Protein AF-V6Z2Y2-F1 (afdb_monomer_lite)

Organism: NCBI:txid1154860

Structure (mmCIF, N/CA/C/O backbone):
data_AF-V6Z2Y2-F1
#
_entry.id   AF-V6Z2Y2-F1
#
loop_
_atom_site.group_PDB
_atom_site.id
_atom_site.type_symbol
_atom_site.label_atom_id
_atom_site.label_alt_id
_atom_site.label_comp_id
_atom_site.label_asym_id
_atom_site.label_entity_id
_atom_site.label_seq_id
_atom_site.pdbx_PDB_ins_code
_atom_site.Cartn_x
_atom_site.Cartn_y
_atom_site.Cartn_z
_atom_site.occupancy
_atom_site.B_iso_or_equiv
_atom_site.auth_seq_id
_atom_site.auth_comp_id
_atom_site.auth_asym_id
_atom_site.auth_atom_id
_atom_site.pdbx_PDB_model_num
ATOM 1 N N . MET A 1 1 ? -16.208 20.419 5.640 1.00 75.31 1 MET A N 1
ATOM 2 C CA . MET A 1 1 ? -14.974 19.963 6.328 1.00 75.31 1 MET A CA 1
ATOM 3 C C . MET A 1 1 ? -14.437 18.636 5.776 1.00 75.31 1 MET A C 1
ATOM 5 O O . MET A 1 1 ? -13.285 18.611 5.368 1.00 75.31 1 MET A O 1
ATOM 9 N N . ALA A 1 2 ? -15.249 17.578 5.641 1.00 77.75 2 ALA A N 1
ATOM 10 C CA . ALA A 1 2 ? -14.838 16.313 5.001 1.00 77.75 2 ALA A CA 1
ATOM 11 C C . ALA A 1 2 ? -14.234 16.467 3.583 1.00 77.75 2 ALA A C 1
ATOM 13 O O . ALA A 1 2 ? -13.219 15.846 3.265 1.00 77.75 2 ALA A O 1
ATOM 14 N N . THR A 1 3 ? -14.819 17.331 2.745 1.00 77.94 3 THR A N 1
ATOM 15 C CA . THR A 1 3 ? -14.320 17.633 1.390 1.00 77.94 3 THR A CA 1
ATOM 16 C C . THR A 1 3 ? -12.929 18.267 1.412 1.00 77.94 3 THR A C 1
ATOM 18 O O . THR A 1 3 ? -12.068 17.870 0.638 1.00 77.94 3 THR A O 1
ATOM 21 N N . ILE A 1 4 ? -12.683 19.190 2.348 1.00 82.31 4 ILE A N 1
ATOM 22 C CA . ILE A 1 4 ? -11.386 19.867 2.513 1.00 82.31 4 ILE A CA 1
ATOM 23 C C . ILE A 1 4 ? -10.316 18.854 2.930 1.00 82.31 4 ILE A C 1
ATOM 25 O O . ILE A 1 4 ? -9.240 18.828 2.347 1.00 82.31 4 ILE A O 1
ATOM 29 N N . ILE A 1 5 ? -10.633 17.963 3.876 1.00 81.94 5 ILE A N 1
ATOM 30 C CA . ILE A 1 5 ? -9.730 16.882 4.304 1.00 81.94 5 ILE A CA 1
ATOM 31 C C . ILE A 1 5 ? -9.421 15.935 3.140 1.00 81.94 5 ILE A C 1
ATOM 33 O O . ILE A 1 5 ? -8.275 15.533 2.963 1.00 81.94 5 ILE A O 1
ATOM 37 N N . SER A 1 6 ? -10.428 15.606 2.328 1.00 80.38 6 SER A N 1
ATOM 38 C CA . SER A 1 6 ? -10.256 14.746 1.151 1.00 80.38 6 SER A CA 1
ATOM 39 C C . SER A 1 6 ? -9.343 15.399 0.107 1.00 80.38 6 SER A C 1
ATOM 41 O O . SER A 1 6 ? -8.447 14.737 -0.411 1.00 80.38 6 SER A O 1
ATOM 43 N N . LEU A 1 7 ? -9.523 16.699 -0.157 1.00 81.06 7 LEU A N 1
ATOM 44 C CA . LEU A 1 7 ? -8.699 17.464 -1.096 1.00 81.06 7 LEU A CA 1
ATOM 45 C C . LEU A 1 7 ? -7.257 17.616 -0.595 1.00 81.06 7 LEU A C 1
ATOM 47 O O . LEU A 1 7 ? -6.322 17.355 -1.346 1.00 81.06 7 LEU A O 1
ATOM 51 N N . LEU A 1 8 ? -7.076 17.967 0.682 1.00 83.94 8 LEU A N 1
ATOM 52 C CA . LEU A 1 8 ? -5.761 18.074 1.318 1.00 83.94 8 LEU A CA 1
ATOM 53 C C . LEU A 1 8 ? -5.021 16.734 1.264 1.00 83.94 8 LEU A C 1
ATOM 55 O O . LEU A 1 8 ? -3.857 16.676 0.880 1.00 83.94 8 LEU A O 1
ATOM 59 N N . PHE A 1 9 ? -5.708 15.645 1.609 1.00 83.69 9 PHE A N 1
ATOM 60 C CA . PHE A 1 9 ? -5.135 14.307 1.566 1.00 83.69 9 PHE A CA 1
ATOM 61 C C . PHE A 1 9 ? -4.752 13.892 0.139 1.00 83.69 9 PHE A C 1
ATOM 63 O O . PHE A 1 9 ? -3.677 13.331 -0.068 1.00 83.69 9 PHE A O 1
ATOM 70 N N . ALA A 1 10 ? -5.604 14.180 -0.848 1.00 80.69 10 ALA A N 1
ATOM 71 C CA . ALA A 1 10 ? -5.299 13.921 -2.251 1.00 80.69 10 ALA A CA 1
ATOM 72 C C . ALA A 1 10 ? -4.076 14.723 -2.723 1.00 80.69 10 ALA A C 1
ATOM 74 O O . ALA A 1 10 ? -3.189 14.148 -3.349 1.00 80.69 10 ALA A O 1
ATOM 75 N N . GLY A 1 11 ? -3.991 16.008 -2.363 1.00 81.69 11 GLY A N 1
ATOM 76 C CA . GLY A 1 11 ? -2.845 16.865 -2.669 1.00 81.69 11 GLY A CA 1
ATOM 77 C C . GLY A 1 11 ? -1.546 16.364 -2.037 1.00 81.69 11 GLY A C 1
ATOM 78 O O . GLY A 1 11 ? -0.544 16.228 -2.731 1.00 81.69 11 GLY A O 1
ATOM 79 N N . LEU A 1 12 ? -1.568 15.997 -0.751 1.00 84.56 12 LEU A N 1
ATOM 80 C CA . LEU A 1 12 ? -0.399 15.438 -0.061 1.00 84.56 12 LEU A CA 1
ATOM 81 C C . LEU A 1 12 ? 0.057 14.113 -0.679 1.00 84.56 12 LEU A C 1
ATOM 83 O O . LEU A 1 12 ? 1.252 13.907 -0.863 1.00 84.56 12 LEU A O 1
ATOM 87 N N . ASN A 1 13 ? -0.874 13.231 -1.050 1.00 81.56 13 ASN A N 1
ATOM 88 C CA . ASN A 1 13 ? -0.530 11.990 -1.745 1.00 81.56 13 ASN A CA 1
ATOM 89 C C . ASN A 1 13 ? 0.026 12.226 -3.150 1.00 81.56 13 ASN A C 1
ATOM 91 O O . ASN A 1 13 ? 0.906 11.479 -3.573 1.00 81.56 13 ASN A O 1
ATOM 95 N N . LEU A 1 14 ? -0.486 13.226 -3.873 1.00 80.81 14 LEU A N 1
ATOM 96 C CA . LEU A 1 14 ? 0.028 13.598 -5.188 1.00 80.81 14 LEU A CA 1
ATOM 97 C C . LEU A 1 14 ? 1.463 14.118 -5.072 1.00 80.81 14 LEU A C 1
ATOM 99 O O . LEU A 1 14 ? 2.333 13.643 -5.792 1.00 80.81 14 LEU A O 1
ATOM 103 N N . ILE A 1 15 ? 1.724 15.022 -4.122 1.00 82.81 15 ILE A N 1
ATOM 104 C CA . ILE A 1 15 ? 3.072 15.530 -3.832 1.00 82.81 15 ILE A CA 1
ATOM 105 C C . ILE A 1 15 ? 4.002 14.378 -3.448 1.00 82.81 15 ILE A C 1
ATOM 107 O O . ILE A 1 15 ? 5.093 14.270 -3.998 1.00 82.81 15 ILE A O 1
ATOM 111 N N . ASN A 1 16 ? 3.554 13.484 -2.563 1.00 81.38 16 ASN A N 1
ATOM 112 C CA . ASN A 1 16 ? 4.315 12.303 -2.163 1.00 81.38 16 ASN A CA 1
ATOM 113 C C . ASN A 1 16 ? 4.663 11.415 -3.371 1.00 81.38 16 ASN A C 1
ATOM 115 O O . ASN A 1 16 ? 5.798 10.979 -3.500 1.00 81.38 16 ASN A O 1
ATOM 119 N N . GLY A 1 17 ? 3.714 11.199 -4.290 1.00 77.44 17 GLY A N 1
ATOM 120 C CA . GLY A 1 17 ? 3.943 10.452 -5.531 1.00 77.44 17 GLY A CA 1
ATOM 121 C C . GLY A 1 17 ? 4.893 11.149 -6.515 1.00 77.44 17 GLY A C 1
ATOM 122 O O . GLY A 1 17 ? 5.693 10.488 -7.167 1.00 77.44 17 GLY A O 1
ATOM 123 N N . ILE A 1 18 ? 4.845 12.479 -6.615 1.00 79.88 18 ILE A N 1
ATOM 124 C CA . ILE A 1 18 ? 5.767 13.249 -7.466 1.00 79.88 18 ILE A CA 1
ATOM 125 C C . ILE A 1 18 ? 7.190 13.189 -6.903 1.00 79.88 18 ILE A C 1
ATOM 127 O O . ILE A 1 18 ? 8.125 12.895 -7.645 1.00 79.88 18 ILE A O 1
ATOM 131 N N . LEU A 1 19 ? 7.351 13.428 -5.597 1.00 79.50 19 LEU A N 1
ATOM 132 C CA . LEU A 1 19 ? 8.643 13.325 -4.910 1.00 79.50 19 LEU A CA 1
ATOM 133 C C . LEU A 1 19 ? 9.241 11.928 -5.064 1.00 79.50 19 LEU A C 1
ATOM 135 O O . LEU A 1 19 ? 10.441 11.792 -5.292 1.00 79.50 19 LEU A O 1
ATOM 139 N N . ALA A 1 20 ? 8.383 10.916 -5.002 1.00 76.31 20 ALA A N 1
ATOM 140 C CA . ALA A 1 20 ? 8.751 9.531 -5.189 1.00 76.31 20 ALA A CA 1
ATOM 141 C C . ALA A 1 20 ? 9.365 9.254 -6.575 1.00 76.31 20 ALA A C 1
ATOM 143 O O . ALA A 1 20 ? 10.494 8.773 -6.712 1.00 76.31 20 ALA A O 1
ATOM 144 N N . ILE A 1 21 ? 8.678 9.700 -7.630 1.00 76.69 21 ILE A N 1
ATOM 145 C CA . ILE A 1 21 ? 9.172 9.605 -9.010 1.00 76.69 21 ILE A CA 1
ATOM 146 C C . ILE A 1 21 ? 10.481 10.387 -9.189 1.00 76.69 21 ILE A C 1
ATOM 148 O O . ILE A 1 21 ? 11.423 9.879 -9.800 1.00 76.69 21 ILE A O 1
ATOM 152 N N . MET A 1 22 ? 10.569 11.605 -8.642 1.00 78.06 22 MET A N 1
ATOM 153 C CA . MET A 1 22 ? 11.790 12.417 -8.702 1.00 78.06 22 MET A CA 1
ATOM 154 C C . MET A 1 22 ? 12.978 11.710 -8.040 1.00 78.06 22 MET A C 1
ATOM 156 O O . MET A 1 22 ? 14.077 11.734 -8.591 1.00 78.06 22 MET A O 1
ATOM 160 N N . LEU A 1 23 ? 12.762 11.037 -6.905 1.00 76.38 23 LEU A N 1
ATOM 161 C CA . LEU A 1 23 ? 13.791 10.269 -6.205 1.00 76.38 23 LEU A CA 1
ATOM 162 C C . LEU A 1 23 ? 14.282 9.076 -7.038 1.00 76.38 23 LEU A C 1
ATOM 164 O O . LEU A 1 23 ? 15.488 8.846 -7.123 1.00 76.38 23 LEU A O 1
ATOM 168 N N . ILE A 1 24 ? 13.371 8.344 -7.688 1.00 73.50 24 ILE A N 1
ATOM 169 C CA . ILE A 1 24 ? 13.725 7.232 -8.586 1.00 73.50 24 ILE A CA 1
ATOM 170 C C . ILE A 1 24 ? 14.594 7.720 -9.752 1.00 73.50 24 ILE A C 1
ATOM 172 O O . ILE A 1 24 ? 15.589 7.068 -10.082 1.00 73.50 24 ILE A O 1
ATOM 176 N N . ILE A 1 25 ? 14.229 8.852 -10.363 1.00 75.12 25 ILE A N 1
ATOM 177 C CA . ILE A 1 25 ? 14.984 9.456 -11.470 1.00 75.12 25 ILE A CA 1
ATOM 178 C C . ILE A 1 25 ? 16.364 9.912 -10.983 1.00 75.12 25 ILE A C 1
ATOM 180 O O . ILE A 1 25 ? 17.372 9.558 -11.590 1.00 75.12 25 ILE A O 1
ATOM 184 N N . ALA A 1 26 ? 16.422 10.641 -9.864 1.00 75.75 26 ALA A N 1
ATOM 185 C CA . ALA A 1 26 ? 17.665 11.166 -9.298 1.00 75.75 26 ALA A CA 1
ATOM 186 C C . ALA A 1 26 ? 18.655 10.063 -8.887 1.00 75.75 26 ALA A C 1
ATOM 188 O O . ALA A 1 26 ? 19.865 10.263 -8.942 1.00 75.75 26 ALA A O 1
ATOM 189 N N . LEU A 1 27 ? 18.152 8.893 -8.487 1.00 77.75 27 LEU A N 1
ATOM 190 C CA . LEU A 1 27 ? 18.963 7.743 -8.081 1.00 77.75 27 LEU A CA 1
ATOM 191 C C . LEU A 1 27 ? 19.145 6.705 -9.199 1.00 77.75 27 LEU A C 1
ATOM 193 O O . LEU A 1 27 ? 19.467 5.546 -8.916 1.00 77.75 27 LEU A O 1
ATOM 197 N N . GLU A 1 28 ? 18.943 7.114 -10.455 1.00 75.69 28 GLU A N 1
ATOM 198 C CA . GLU A 1 28 ? 19.198 6.315 -11.659 1.00 75.69 28 GLU A CA 1
ATOM 199 C C . GLU A 1 28 ? 18.523 4.936 -11.628 1.00 75.69 28 GLU A C 1
ATOM 201 O O . GLU A 1 28 ? 19.090 3.937 -12.071 1.00 75.69 28 GLU A O 1
ATOM 206 N N . THR A 1 29 ? 17.311 4.831 -11.076 1.00 71.19 29 THR A N 1
ATOM 207 C CA . THR A 1 29 ? 16.548 3.567 -11.010 1.00 71.19 29 THR A CA 1
ATOM 208 C C . THR A 1 29 ? 17.254 2.418 -10.262 1.00 71.19 29 THR A C 1
ATOM 210 O O . THR A 1 29 ? 16.956 1.234 -10.464 1.00 71.19 29 THR A O 1
ATOM 213 N N . LYS A 1 30 ? 18.188 2.729 -9.351 1.00 81.44 30 LYS A N 1
ATOM 214 C CA . LYS A 1 30 ? 18.819 1.714 -8.489 1.00 81.44 30 LYS A CA 1
ATOM 215 C C . LYS A 1 30 ? 17.753 0.967 -7.680 1.00 81.44 30 LYS A C 1
ATOM 217 O O . LYS A 1 30 ? 16.801 1.560 -7.185 1.00 81.44 30 LYS A O 1
ATOM 222 N N . PHE A 1 31 ? 17.932 -0.345 -7.500 1.00 79.19 31 PHE A N 1
ATOM 223 C CA . PHE A 1 31 ? 16.945 -1.194 -6.815 1.00 79.19 31 PHE A CA 1
ATOM 224 C C . PHE A 1 31 ? 16.572 -0.654 -5.427 1.00 79.19 31 PHE A C 1
ATOM 226 O O . PHE A 1 31 ? 15.396 -0.507 -5.115 1.00 79.19 31 PHE A O 1
ATOM 233 N N . TRP A 1 32 ? 17.579 -0.296 -4.626 1.00 78.88 32 TRP A N 1
ATOM 234 C CA . TRP A 1 32 ? 17.381 0.253 -3.285 1.00 78.88 32 TRP A CA 1
ATOM 235 C C . TRP A 1 32 ? 16.651 1.596 -3.287 1.00 78.88 32 TRP A C 1
ATOM 237 O O . TRP A 1 32 ? 15.904 1.863 -2.354 1.00 78.88 32 TRP A O 1
ATOM 247 N N . ALA A 1 33 ? 16.823 2.409 -4.333 1.00 81.00 33 ALA A N 1
ATOM 248 C CA . ALA A 1 33 ? 16.103 3.667 -4.489 1.00 81.00 33 ALA A CA 1
ATOM 249 C C . ALA A 1 33 ? 14.614 3.419 -4.730 1.00 81.00 33 ALA A C 1
ATOM 251 O O . ALA A 1 33 ? 13.781 3.986 -4.035 1.00 81.00 33 ALA A O 1
ATOM 252 N N . ILE A 1 34 ? 14.290 2.502 -5.645 1.00 80.12 34 ILE A N 1
ATOM 253 C CA . ILE A 1 34 ? 12.910 2.087 -5.924 1.00 80.12 34 ILE A CA 1
ATOM 254 C C . ILE A 1 34 ? 12.275 1.451 -4.673 1.00 80.12 34 ILE A C 1
ATOM 256 O O . ILE A 1 34 ? 11.115 1.707 -4.361 1.00 80.12 34 ILE A O 1
ATOM 260 N N . ALA A 1 35 ? 13.032 0.645 -3.923 1.00 84.06 35 ALA A N 1
ATOM 261 C CA . ALA A 1 35 ? 12.570 0.050 -2.670 1.00 84.06 35 ALA A CA 1
ATOM 262 C C . ALA A 1 35 ? 12.270 1.093 -1.594 1.00 84.06 35 ALA A C 1
ATOM 264 O O . ALA A 1 35 ? 11.178 1.080 -1.024 1.00 84.06 35 ALA A O 1
ATOM 265 N N . LEU A 1 36 ? 13.209 2.008 -1.343 1.00 83.50 36 LEU A N 1
ATOM 266 C CA . LEU A 1 36 ? 12.997 3.126 -0.427 1.00 83.50 36 LEU A CA 1
ATOM 267 C C . LEU A 1 36 ? 11.773 3.934 -0.827 1.00 83.50 36 LEU A C 1
ATOM 269 O O . LEU A 1 36 ? 10.982 4.292 0.037 1.00 83.50 36 LEU A O 1
ATOM 273 N N . ASP A 1 37 ? 11.601 4.160 -2.122 1.00 81.31 37 ASP A N 1
ATOM 274 C CA . ASP A 1 37 ? 10.523 4.969 -2.645 1.00 81.31 37 ASP A CA 1
ATOM 275 C C . ASP A 1 37 ? 9.132 4.382 -2.359 1.00 81.31 37 ASP A C 1
ATOM 277 O O . ASP A 1 37 ? 8.319 4.982 -1.649 1.00 81.31 37 ASP A O 1
ATOM 281 N N . PHE A 1 38 ? 8.882 3.144 -2.800 1.00 81.31 38 PHE A N 1
ATOM 282 C CA . PHE A 1 38 ? 7.614 2.463 -2.521 1.00 81.31 38 PHE A CA 1
ATOM 283 C C . PHE A 1 38 ? 7.366 2.285 -1.017 1.00 81.31 38 PHE A C 1
ATOM 285 O O . PHE A 1 38 ? 6.224 2.400 -0.555 1.00 81.31 38 PHE A O 1
ATOM 292 N N . GLY A 1 39 ? 8.424 2.034 -0.238 1.00 85.25 39 GLY A N 1
ATOM 293 C CA . GLY A 1 39 ? 8.349 1.932 1.217 1.00 85.25 39 GLY A CA 1
ATOM 294 C C . GLY A 1 39 ? 7.948 3.247 1.885 1.00 85.25 39 GLY A C 1
ATOM 295 O O . GLY A 1 39 ? 7.002 3.274 2.678 1.00 85.25 39 GLY A O 1
ATOM 296 N N . LEU A 1 40 ? 8.628 4.346 1.550 1.00 83.88 40 LEU A N 1
ATOM 297 C CA . LEU A 1 40 ? 8.350 5.684 2.076 1.00 83.88 40 LEU A CA 1
ATOM 298 C C . LEU A 1 40 ? 6.957 6.153 1.671 1.00 83.88 40 LEU A C 1
ATOM 300 O O . LEU A 1 40 ? 6.200 6.607 2.533 1.00 83.88 40 LEU A O 1
ATOM 304 N N . TYR A 1 41 ? 6.580 5.964 0.404 1.00 84.44 41 TYR A N 1
ATOM 305 C CA . TYR A 1 41 ? 5.239 6.274 -0.075 1.00 84.44 41 TYR A CA 1
ATOM 306 C C . TYR A 1 41 ? 4.171 5.585 0.786 1.00 84.44 41 TYR A C 1
ATOM 308 O O . TYR A 1 41 ? 3.241 6.236 1.276 1.00 84.44 41 TYR A O 1
ATOM 316 N N . PHE A 1 42 ? 4.333 4.280 1.032 1.00 84.19 42 PHE A N 1
ATOM 317 C CA . PHE A 1 42 ? 3.401 3.490 1.834 1.00 84.19 42 PHE A CA 1
ATOM 318 C C . PHE A 1 42 ? 3.348 3.954 3.300 1.00 84.19 42 PHE A C 1
ATOM 320 O O . PHE A 1 42 ? 2.257 4.118 3.856 1.00 84.19 42 PHE A O 1
ATOM 327 N N . ILE A 1 43 ? 4.503 4.221 3.921 1.00 87.50 43 ILE A N 1
ATOM 328 C CA . ILE A 1 43 ? 4.600 4.698 5.311 1.00 87.50 43 ILE A CA 1
ATOM 329 C C . ILE A 1 43 ? 3.940 6.069 5.476 1.00 87.50 43 ILE A C 1
ATOM 331 O O . ILE A 1 43 ? 3.155 6.262 6.411 1.00 87.50 43 ILE A O 1
ATOM 335 N N . ILE A 1 44 ? 4.232 7.018 4.584 1.00 85.81 44 ILE A N 1
ATOM 336 C CA . ILE A 1 44 ? 3.670 8.373 4.628 1.00 85.81 44 ILE A CA 1
ATOM 337 C C . ILE A 1 44 ? 2.153 8.302 4.465 1.00 85.81 44 ILE A C 1
ATOM 339 O O . ILE A 1 44 ? 1.420 8.861 5.283 1.00 85.81 44 ILE A O 1
ATOM 343 N N . ARG A 1 45 ? 1.666 7.538 3.479 1.00 82.69 45 ARG A N 1
ATOM 344 C CA . ARG A 1 45 ? 0.230 7.338 3.243 1.00 82.69 45 ARG A CA 1
ATOM 345 C C . ARG A 1 45 ? -0.483 6.785 4.481 1.00 82.69 45 ARG A C 1
ATOM 347 O O . ARG A 1 45 ? -1.517 7.317 4.887 1.00 82.69 45 ARG A O 1
ATOM 354 N N . GLU A 1 46 ? 0.071 5.751 5.115 1.00 84.19 46 GLU A N 1
ATOM 355 C CA . GLU A 1 46 ? -0.497 5.180 6.345 1.00 84.19 46 GLU A CA 1
ATOM 356 C C . GLU A 1 46 ? -0.420 6.127 7.545 1.00 84.19 46 GLU A C 1
ATOM 358 O O . GLU A 1 46 ? -1.324 6.159 8.386 1.00 84.19 46 GLU A O 1
ATOM 363 N N . SER A 1 47 ? 0.630 6.939 7.620 1.00 86.12 47 SER A N 1
ATOM 364 C CA . SER A 1 47 ? 0.778 7.942 8.673 1.00 86.12 47 SER A CA 1
ATOM 365 C C . SER A 1 47 ? -0.280 9.033 8.533 1.00 86.12 47 SER A C 1
ATOM 367 O O . SER A 1 47 ? -1.012 9.292 9.487 1.00 86.12 47 SER A O 1
ATOM 369 N N . LEU A 1 48 ? -0.466 9.589 7.330 1.00 84.56 48 LEU A N 1
ATOM 370 C CA . LEU A 1 48 ? -1.519 10.569 7.023 1.00 84.56 48 LEU A CA 1
ATOM 371 C C . LEU A 1 48 ? -2.907 10.057 7.423 1.00 84.56 48 LEU A C 1
ATOM 373 O O . LEU A 1 48 ? -3.727 10.767 8.005 1.00 84.56 48 LEU A O 1
ATOM 377 N N . TYR A 1 49 ? -3.164 8.780 7.176 1.00 82.75 49 TYR A N 1
ATOM 378 C CA . TYR A 1 49 ? -4.401 8.133 7.569 1.00 82.75 49 TYR A CA 1
ATOM 379 C C . TYR A 1 49 ? -4.610 8.006 9.075 1.00 82.75 49 TYR A C 1
ATOM 381 O O . TYR A 1 49 ? -5.759 8.090 9.526 1.00 82.75 49 TYR A O 1
ATOM 389 N N . LYS A 1 50 ? -3.537 7.822 9.844 1.00 85.38 50 LYS A N 1
ATOM 390 C CA . LYS A 1 50 ? -3.578 7.865 11.308 1.00 85.38 50 LYS A CA 1
ATOM 391 C C . LYS A 1 50 ? -3.722 9.292 11.828 1.00 85.38 50 LYS A C 1
ATOM 393 O O . LYS A 1 50 ? -4.396 9.453 12.834 1.00 85.38 50 LYS A O 1
ATOM 398 N N . PHE A 1 51 ? -3.189 10.301 11.137 1.00 85.81 51 PHE A N 1
ATOM 399 C CA . PHE A 1 51 ? -3.355 11.715 11.500 1.00 85.81 51 PHE A CA 1
ATOM 400 C C . PHE A 1 51 ? -4.782 12.236 11.292 1.00 85.81 51 PHE A C 1
ATOM 402 O O . PHE A 1 51 ? -5.283 12.999 12.112 1.00 85.81 51 PHE A O 1
ATOM 409 N N . ILE A 1 52 ? -5.472 11.793 10.238 1.00 84.38 52 ILE A N 1
ATOM 410 C CA . ILE A 1 52 ? -6.860 12.214 9.970 1.00 84.38 52 ILE A CA 1
ATOM 411 C C . ILE A 1 52 ? -7.849 11.588 10.963 1.00 84.38 52 ILE A C 1
ATOM 413 O O . ILE A 1 52 ? -8.910 12.146 11.240 1.00 84.38 52 ILE A O 1
ATOM 417 N N . HIS A 1 53 ? -7.522 10.424 11.523 1.00 85.38 53 HIS A N 1
ATOM 418 C CA . HIS A 1 53 ? -8.463 9.695 12.363 1.00 85.38 53 HIS A CA 1
ATOM 419 C C . HIS A 1 53 ? -8.847 10.418 13.680 1.00 85.38 53 HIS A C 1
ATOM 421 O O . HIS A 1 53 ? -10.048 10.491 13.961 1.00 85.38 53 HIS A O 1
ATOM 427 N N . PRO A 1 54 ? -7.902 11.017 14.439 1.00 85.19 54 PRO A N 1
ATOM 428 C CA . PRO A 1 54 ? -8.190 11.902 15.571 1.00 85.19 54 PRO A CA 1
ATOM 429 C C . PRO A 1 54 ? -9.055 13.116 15.228 1.00 85.19 54 PRO A C 1
ATOM 431 O O . PRO A 1 54 ? -9.796 13.583 16.082 1.00 85.19 54 PRO A O 1
ATOM 434 N N . MET A 1 55 ? -9.034 13.590 13.976 1.00 85.94 55 MET A N 1
ATOM 435 C CA . MET A 1 55 ? -9.897 14.692 13.524 1.00 85.94 55 MET A CA 1
ATOM 436 C C . MET A 1 55 ? -11.377 14.279 13.410 1.00 85.94 55 MET A C 1
ATOM 438 O O . MET A 1 55 ? -12.209 15.073 12.979 1.00 85.94 55 MET A O 1
ATOM 442 N N . GLY A 1 56 ? -11.723 13.036 13.766 1.00 85.88 56 GLY A N 1
ATOM 443 C CA . GLY A 1 56 ? -13.091 12.528 13.741 1.00 85.88 56 GLY A CA 1
ATOM 444 C C . GLY A 1 56 ? -13.526 11.996 12.378 1.00 85.88 56 GLY A C 1
ATOM 445 O O . GLY A 1 56 ? -14.721 11.804 12.168 1.00 85.88 56 GLY A O 1
ATOM 446 N N . TYR A 1 57 ? -12.585 11.752 11.461 1.00 86.06 57 TYR A N 1
ATOM 447 C CA . TYR A 1 57 ? -12.878 11.287 10.109 1.00 86.06 57 TYR A CA 1
ATOM 448 C C . TYR A 1 57 ? -12.245 9.931 9.807 1.00 86.06 57 TYR A C 1
ATOM 450 O O . TYR A 1 57 ? -11.157 9.581 10.273 1.00 86.06 57 TYR A O 1
ATOM 458 N N . HIS A 1 58 ? -12.901 9.175 8.938 1.00 82.81 58 HIS A N 1
ATOM 459 C CA . HIS A 1 58 ? -12.342 7.986 8.331 1.00 82.81 58 HIS A CA 1
ATOM 460 C C . HIS A 1 58 ? -12.670 7.940 6.834 1.00 82.81 58 HIS A C 1
ATOM 462 O O . HIS A 1 58 ? -13.676 8.483 6.400 1.00 82.81 58 HIS A O 1
ATOM 468 N N . PRO A 1 59 ? -11.826 7.311 6.010 1.00 76.12 59 PRO A N 1
ATOM 469 C CA . PRO A 1 59 ? -12.165 6.980 4.626 1.00 76.12 59 PRO A CA 1
ATOM 470 C C . PRO A 1 59 ? -13.501 6.250 4.503 1.00 76.12 59 PRO A C 1
ATOM 472 O O . PRO A 1 59 ? -13.797 5.326 5.270 1.00 76.12 59 PRO A O 1
ATOM 475 N N . LYS A 1 60 ? -14.241 6.575 3.456 1.00 72.69 60 LYS A N 1
ATOM 476 C CA . LYS A 1 60 ? -15.347 5.760 2.987 1.00 72.69 60 LYS A CA 1
ATOM 477 C C . LYS A 1 60 ? -14.793 4.453 2.389 1.00 72.69 60 LYS A C 1
ATOM 479 O O . LYS A 1 60 ? -13.782 4.499 1.686 1.00 72.69 60 LYS A O 1
ATOM 484 N N . PRO A 1 61 ? -15.412 3.291 2.666 1.00 59.94 61 PRO A N 1
ATOM 485 C CA . PRO A 1 61 ? -15.001 2.020 2.066 1.00 59.94 61 PRO A CA 1
ATOM 486 C C . PRO A 1 61 ? -15.232 1.999 0.547 1.00 59.94 61 PRO A C 1
ATOM 488 O O . PRO A 1 61 ? -14.390 1.496 -0.191 1.00 59.94 61 PRO A O 1
ATOM 491 N N . ASN A 1 62 ? -16.312 2.630 0.074 1.00 57.72 62 ASN A N 1
ATOM 492 C CA . ASN A 1 62 ? -16.593 2.781 -1.352 1.00 57.72 62 ASN A CA 1
ATOM 493 C C . ASN A 1 62 ? -15.940 4.056 -1.883 1.00 57.72 62 ASN A C 1
ATOM 495 O O . ASN A 1 62 ? -16.224 5.159 -1.403 1.00 57.72 62 ASN A O 1
ATOM 499 N N . LYS A 1 63 ? -15.076 3.902 -2.886 1.00 58.00 63 LYS A N 1
ATOM 500 C CA . LYS A 1 63 ? -14.442 5.028 -3.565 1.00 58.00 63 LYS A CA 1
ATOM 501 C C . LYS A 1 63 ? -15.466 5.691 -4.497 1.00 58.00 63 LYS A C 1
ATOM 503 O O . LYS A 1 63 ? -16.180 4.994 -5.212 1.00 58.00 63 LYS A O 1
ATOM 508 N N . ILE A 1 64 ? -15.568 7.021 -4.471 1.00 53.84 64 ILE A N 1
ATOM 509 C CA . ILE A 1 64 ? -16.420 7.749 -5.421 1.00 53.84 64 ILE A CA 1
ATOM 510 C C . ILE A 1 64 ? -15.607 7.942 -6.697 1.00 53.84 64 ILE A C 1
ATOM 512 O O . ILE A 1 64 ? -14.495 8.470 -6.653 1.00 53.84 64 ILE A O 1
ATOM 516 N N . ILE A 1 65 ? -16.161 7.493 -7.817 1.00 53.12 65 ILE A N 1
ATOM 517 C CA . ILE A 1 65 ? -15.626 7.774 -9.144 1.00 53.12 65 ILE A CA 1
ATOM 518 C C . ILE A 1 65 ? -15.998 9.221 -9.473 1.00 53.12 65 ILE A C 1
ATOM 520 O O . ILE A 1 65 ? -17.178 9.528 -9.624 1.00 53.12 65 ILE A O 1
ATOM 524 N N . LEU A 1 66 ? -15.014 10.119 -9.554 1.00 45.62 66 LEU A N 1
ATOM 525 C CA . LEU A 1 66 ? -15.221 11.423 -10.180 1.00 45.62 66 LEU A CA 1
ATOM 526 C C . LEU A 1 66 ? -14.841 11.323 -11.664 1.00 45.62 66 LEU A C 1
ATOM 528 O O . LEU A 1 66 ? -13.676 11.089 -11.986 1.00 45.62 66 LEU A O 1
ATOM 532 N N . GLY A 1 67 ? -15.834 11.492 -12.547 1.00 37.72 67 GLY A N 1
ATOM 533 C CA . GLY A 1 67 ? -15.681 11.534 -14.009 1.00 37.72 67 GLY A CA 1
ATOM 534 C C . GLY A 1 67 ? -16.659 10.624 -14.771 1.00 37.72 67 GLY A C 1
ATOM 535 O O . GLY A 1 67 ? -17.084 9.593 -14.258 1.00 37.72 67 GLY A O 1
ATOM 536 N N . SER A 1 68 ? -16.994 11.006 -16.008 1.00 40.81 68 SER A N 1
ATOM 537 C CA . SER A 1 68 ? -17.684 10.177 -17.011 1.00 40.81 68 SER A CA 1
ATOM 538 C C . SER A 1 68 ? -16.667 9.779 -18.087 1.00 40.81 68 SER A C 1
ATOM 540 O O . SER A 1 68 ? -15.902 10.634 -18.522 1.00 40.81 68 SER A O 1
ATOM 542 N N . PHE A 1 69 ? -16.644 8.496 -18.472 1.00 34.22 69 PHE A N 1
ATOM 543 C CA . PHE A 1 69 ? -15.811 7.890 -19.528 1.00 34.22 69 PHE A CA 1
ATOM 544 C C . PHE A 1 69 ? -14.278 8.117 -19.441 1.00 34.22 69 PHE A C 1
ATOM 546 O O . PHE A 1 69 ? -13.738 9.172 -19.756 1.00 34.22 69 PHE A O 1
ATOM 553 N N . GLY A 1 70 ? -13.533 7.065 -19.076 1.00 40.28 70 GLY A N 1
ATOM 554 C CA . GLY A 1 70 ? -12.088 6.929 -19.348 1.00 40.28 70 GLY A CA 1
ATOM 555 C C . GLY A 1 70 ? -11.096 7.670 -18.433 1.00 40.28 70 GLY A C 1
ATOM 556 O O . GLY A 1 70 ? -9.914 7.342 -18.454 1.00 40.28 70 GLY A O 1
ATOM 557 N N . ARG A 1 71 ? -11.532 8.625 -17.597 1.00 37.00 71 ARG A N 1
ATOM 558 C CA . ARG A 1 71 ? -10.671 9.347 -16.627 1.00 37.00 71 ARG A CA 1
ATOM 559 C C . ARG A 1 71 ? -11.296 9.422 -15.231 1.00 37.00 71 ARG A C 1
ATOM 561 O O . ARG A 1 71 ? -11.496 10.496 -14.675 1.00 37.00 71 ARG A O 1
ATOM 568 N N . ALA A 1 72 ? -11.627 8.265 -14.670 1.00 42.84 72 ALA A N 1
ATOM 569 C CA . ALA A 1 72 ? -12.146 8.151 -13.312 1.00 42.84 72 ALA A CA 1
ATOM 570 C C . ALA A 1 72 ? -11.030 8.403 -12.281 1.00 42.84 72 ALA A C 1
ATOM 572 O O . ALA A 1 72 ? -10.305 7.480 -11.900 1.00 42.84 72 ALA A O 1
ATOM 573 N N . ILE A 1 73 ? -10.884 9.643 -11.802 1.00 48.03 73 ILE A N 1
ATOM 574 C CA . ILE A 1 73 ? -9.986 9.914 -10.674 1.00 48.03 73 ILE A CA 1
ATOM 575 C C . ILE A 1 73 ? -10.691 9.431 -9.416 1.00 48.03 73 ILE A C 1
ATOM 577 O O . ILE A 1 73 ? -11.737 9.934 -9.002 1.00 48.03 73 ILE A O 1
ATOM 581 N N . THR A 1 74 ? -10.107 8.406 -8.813 1.00 55.94 74 THR A N 1
ATOM 582 C CA . THR A 1 74 ? -10.686 7.755 -7.652 1.00 55.94 74 THR A CA 1
ATOM 583 C C . THR A 1 74 ? -10.203 8.466 -6.392 1.00 55.94 74 THR A C 1
ATOM 585 O O . THR A 1 74 ? -9.150 8.144 -5.841 1.00 55.94 74 THR A O 1
ATOM 588 N N . LEU A 1 75 ? -10.949 9.480 -5.952 1.00 60.22 75 LEU A N 1
ATOM 589 C CA . LEU A 1 75 ? -10.567 10.281 -4.793 1.00 60.22 75 LEU A CA 1
ATOM 590 C C . LEU A 1 75 ? -10.931 9.556 -3.484 1.00 60.22 75 LEU A C 1
ATOM 592 O O . LEU A 1 75 ? -12.068 9.098 -3.317 1.00 60.22 75 LEU A O 1
ATOM 596 N N . PRO A 1 76 ? -9.995 9.455 -2.524 1.00 64.81 76 PRO A N 1
ATOM 597 C CA . PRO A 1 76 ? -10.300 8.966 -1.189 1.00 64.81 76 PRO A CA 1
ATOM 598 C C . PRO A 1 76 ? -11.238 9.966 -0.510 1.00 64.81 76 PRO A C 1
ATOM 600 O O . PRO A 1 76 ? -10.836 11.063 -0.130 1.00 64.81 76 PRO A O 1
ATOM 603 N N . THR A 1 77 ? -12.505 9.589 -0.368 1.00 74.62 77 THR A N 1
ATOM 604 C CA . THR A 1 77 ? -13.492 10.406 0.340 1.00 74.62 77 THR A CA 1
ATOM 605 C C . THR A 1 77 ? -13.476 10.064 1.816 1.00 74.62 77 THR A C 1
ATOM 607 O O . THR A 1 77 ? -13.388 8.896 2.192 1.00 74.62 77 THR A O 1
ATOM 610 N N . PHE A 1 78 ? -13.547 11.084 2.664 1.00 81.25 78 PHE A N 1
ATOM 611 C CA . PHE A 1 78 ? -13.628 10.915 4.110 1.00 81.25 78 PHE A CA 1
ATOM 612 C C . PHE A 1 78 ? -15.046 11.194 4.603 1.00 81.25 78 PHE A C 1
ATOM 614 O O . PHE A 1 78 ? -15.727 12.089 4.112 1.00 81.25 78 PHE A O 1
ATOM 621 N N . ILE A 1 79 ? -15.483 10.428 5.595 1.00 84.44 79 ILE A N 1
ATOM 622 C CA . ILE A 1 79 ? -16.753 10.576 6.301 1.00 84.44 79 ILE A CA 1
ATOM 623 C C . ILE A 1 79 ? -16.488 10.676 7.803 1.00 84.44 79 ILE A C 1
ATOM 625 O O . ILE A 1 79 ? -15.437 10.255 8.289 1.00 84.44 79 ILE A O 1
ATOM 629 N N . LYS A 1 80 ? -17.413 11.299 8.535 1.00 87.31 80 LYS A N 1
ATOM 630 C CA . LYS A 1 80 ? -17.303 11.450 9.989 1.00 87.31 80 LYS A CA 1
ATOM 631 C C . LYS A 1 80 ? -17.445 10.079 10.659 1.00 87.31 80 LYS A C 1
ATOM 633 O O . LYS A 1 80 ? -18.252 9.267 10.219 1.00 87.31 80 LYS A O 1
ATOM 638 N N . ASN A 1 81 ? -16.677 9.836 11.717 1.00 85.81 81 ASN A N 1
ATOM 639 C CA . ASN A 1 81 ? -16.771 8.618 12.519 1.00 85.81 81 ASN A CA 1
ATOM 640 C C . ASN A 1 81 ? -18.185 8.498 13.115 1.00 85.81 81 ASN A C 1
ATOM 642 O O . ASN A 1 81 ? -18.614 9.386 13.853 1.00 85.81 81 ASN A O 1
ATOM 646 N N . SER A 1 82 ? -18.889 7.408 12.805 1.00 86.12 82 SER A N 1
ATOM 647 C CA . SER A 1 82 ? -20.145 7.049 13.470 1.00 86.12 82 SER A CA 1
ATOM 648 C C . SER A 1 82 ? -19.880 6.292 14.781 1.00 86.12 82 SER A C 1
ATOM 650 O O . SER A 1 82 ? -18.798 5.712 14.934 1.00 86.12 82 SER A O 1
ATOM 652 N N . PRO A 1 83 ? -20.844 6.258 15.721 1.00 86.62 83 PRO A N 1
ATOM 653 C CA . PRO A 1 83 ? -20.749 5.427 16.923 1.00 86.62 83 PRO A CA 1
ATOM 654 C C . PRO A 1 83 ? -20.462 3.952 16.598 1.00 86.62 83 PRO A C 1
ATOM 656 O O . PRO A 1 83 ? -19.536 3.372 17.162 1.00 86.62 83 PRO A O 1
ATOM 659 N N . ASP A 1 84 ? -21.157 3.393 15.604 1.00 85.38 84 ASP A N 1
ATOM 660 C CA . ASP A 1 84 ? -20.969 2.005 15.151 1.00 85.38 84 ASP A CA 1
ATOM 661 C C . ASP A 1 84 ? -19.566 1.758 14.583 1.00 85.38 84 ASP A C 1
ATOM 663 O O . ASP A 1 84 ? -18.948 0.719 14.802 1.00 85.38 84 ASP A O 1
ATOM 667 N N . TYR A 1 85 ? -19.015 2.733 13.858 1.00 84.31 85 TYR A N 1
ATOM 668 C CA . TYR A 1 85 ? -17.646 2.631 13.365 1.00 84.31 85 TYR A CA 1
ATOM 669 C C . TYR A 1 85 ? -16.636 2.663 14.521 1.00 84.31 85 TYR A C 1
ATOM 671 O O . TYR A 1 85 ? -15.640 1.938 14.493 1.00 84.31 85 TYR A O 1
ATOM 679 N N . LEU A 1 86 ? -16.865 3.501 15.536 1.00 85.81 86 LEU A N 1
ATOM 680 C CA . LEU A 1 86 ? -15.972 3.612 16.688 1.00 85.81 86 LEU A CA 1
ATOM 681 C C . LEU A 1 86 ? -15.962 2.330 17.526 1.00 85.81 86 LEU A C 1
ATOM 683 O O . LEU A 1 86 ? -14.877 1.912 17.934 1.00 85.81 86 LEU A O 1
ATOM 687 N N . SER A 1 87 ? -17.113 1.680 17.720 1.00 86.38 87 SER A N 1
ATOM 688 C CA . SER A 1 87 ? -17.193 0.402 18.439 1.00 86.38 87 SER A CA 1
ATOM 689 C C . SER A 1 87 ? -16.417 -0.702 17.708 1.00 86.38 87 SER A C 1
ATOM 691 O O . SER A 1 87 ? -15.541 -1.335 18.300 1.00 86.38 87 SER A O 1
ATOM 693 N N . LEU A 1 88 ? -16.608 -0.847 16.391 1.00 83.19 88 LEU A N 1
ATOM 694 C CA . LEU A 1 88 ? -15.826 -1.775 15.560 1.00 83.19 88 LEU A CA 1
ATOM 695 C C . LEU A 1 88 ? -14.327 -1.447 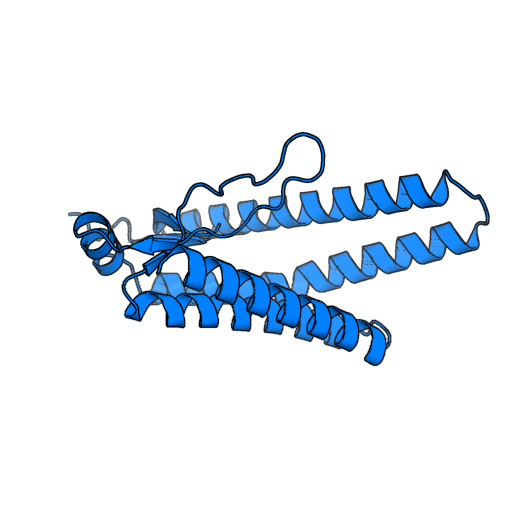15.580 1.00 83.19 88 LEU A C 1
ATOM 697 O O . LEU A 1 88 ? -13.473 -2.333 15.626 1.00 83.19 88 LEU A O 1
ATOM 701 N N . TYR A 1 89 ? -13.976 -0.161 15.555 1.00 84.00 89 TYR A N 1
ATOM 702 C CA . TYR A 1 89 ? -12.583 0.268 15.597 1.00 84.00 89 TYR A CA 1
ATOM 703 C C . TYR A 1 89 ? -11.921 -0.055 16.944 1.00 84.00 89 TYR A C 1
ATOM 705 O O . TYR A 1 89 ? -10.726 -0.363 16.964 1.00 84.00 89 TYR A O 1
ATO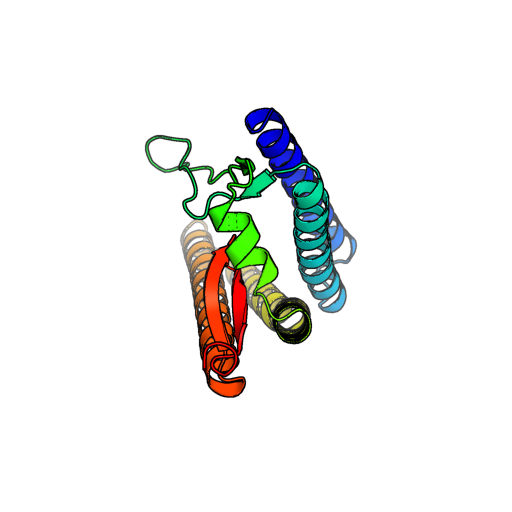M 713 N N . GLN A 1 90 ? -12.658 -0.008 18.056 1.00 85.69 90 GLN A N 1
ATOM 714 C CA . GLN A 1 90 ? -12.166 -0.372 19.390 1.00 85.69 90 GLN A CA 1
ATOM 715 C C . GLN A 1 90 ? -11.918 -1.879 19.538 1.00 85.69 90 GLN A C 1
ATOM 717 O O . GLN A 1 90 ? -10.940 -2.256 20.177 1.00 85.69 90 GLN A O 1
ATOM 722 N N . GLN A 1 91 ? -12.717 -2.723 18.879 1.00 86.75 91 GLN A N 1
ATOM 723 C CA . GLN A 1 91 ? -12.569 -4.187 18.892 1.00 86.75 91 GLN A CA 1
ATOM 724 C C . GLN A 1 91 ? -11.321 -4.699 18.150 1.00 86.75 91 GLN A C 1
ATOM 726 O O . GLN A 1 91 ? -11.009 -5.889 18.195 1.00 86.75 91 GLN A O 1
ATOM 731 N N . ARG A 1 92 ? -10.586 -3.828 17.447 1.00 88.00 92 ARG A N 1
ATOM 732 C CA . ARG A 1 92 ? -9.432 -4.243 16.642 1.00 88.00 92 ARG A CA 1
ATOM 733 C C . ARG A 1 92 ? -8.268 -4.755 17.494 1.00 88.00 92 ARG A C 1
ATOM 735 O O . ARG A 1 92 ? -7.864 -4.144 18.486 1.00 88.00 92 ARG A O 1
ATOM 742 N N . SER A 1 93 ? -7.590 -5.779 16.991 1.00 89.44 93 SER A N 1
ATOM 743 C CA . SER A 1 93 ? -6.322 -6.238 17.551 1.00 89.44 93 SER A CA 1
ATOM 744 C C . SER A 1 93 ? -5.174 -5.345 17.068 1.00 89.44 93 SER A C 1
ATOM 746 O O . SER A 1 93 ? -4.705 -5.441 15.933 1.00 89.44 93 SER A O 1
ATOM 748 N N . LYS A 1 94 ? -4.671 -4.460 17.944 1.00 88.25 94 LYS A N 1
ATOM 749 C CA . LYS A 1 94 ? -3.531 -3.572 17.626 1.00 88.25 94 LYS A CA 1
ATOM 750 C C . LYS A 1 94 ? -2.273 -4.358 17.235 1.00 88.25 94 LYS A C 1
ATOM 752 O O . LYS A 1 94 ? -1.530 -3.917 16.360 1.00 88.25 94 LYS A O 1
ATOM 757 N N . LYS A 1 95 ? -2.029 -5.511 17.873 1.00 90.62 95 LYS A N 1
ATOM 758 C CA . LYS A 1 95 ? -0.884 -6.389 17.572 1.00 90.62 95 LYS A CA 1
ATOM 759 C C . LYS A 1 95 ? -0.978 -6.917 16.143 1.00 90.62 95 LYS A C 1
ATOM 761 O O . LYS A 1 95 ? -0.027 -6.774 15.381 1.00 90.62 95 LYS A O 1
ATOM 766 N N . LEU A 1 96 ? -2.142 -7.447 15.785 1.00 89.69 96 LEU A N 1
ATOM 767 C CA . LEU A 1 96 ? -2.409 -8.008 14.470 1.00 89.69 96 LEU A CA 1
ATOM 768 C C . LEU A 1 96 ? -2.370 -6.932 13.376 1.00 89.69 96 LEU A C 1
ATOM 770 O O . LEU A 1 96 ? -1.753 -7.144 12.339 1.00 89.69 96 LEU A O 1
ATOM 774 N N . GLN A 1 97 ? -2.916 -5.740 13.646 1.00 89.19 97 GLN A N 1
ATOM 775 C CA . GLN A 1 97 ? -2.845 -4.605 12.721 1.00 89.19 97 GLN A CA 1
ATOM 776 C C . GLN A 1 97 ? -1.397 -4.173 12.447 1.00 89.19 97 GLN A C 1
ATOM 778 O O . GLN A 1 97 ? -1.047 -3.892 11.303 1.00 89.19 97 GLN A O 1
ATOM 783 N N . ARG A 1 98 ? -0.544 -4.123 13.483 1.00 90.00 98 ARG A N 1
ATOM 784 C CA . ARG A 1 98 ? 0.886 -3.821 13.309 1.00 90.00 98 ARG A CA 1
ATOM 785 C C . ARG A 1 98 ? 1.578 -4.902 12.492 1.00 90.00 98 ARG A C 1
ATOM 787 O O . ARG A 1 98 ? 2.317 -4.565 11.578 1.00 90.00 98 ARG A O 1
ATOM 794 N N . HIS A 1 99 ? 1.330 -6.173 12.798 1.00 91.50 99 HIS A N 1
ATOM 795 C CA . HIS A 1 99 ? 1.960 -7.279 12.083 1.00 91.50 99 HIS A CA 1
ATOM 796 C C . HIS A 1 99 ? 1.558 -7.302 10.602 1.00 91.50 99 HIS A C 1
ATOM 798 O O . HIS A 1 99 ? 2.425 -7.355 9.737 1.00 91.50 99 HIS A O 1
ATOM 804 N N . TYR A 1 100 ? 0.268 -7.125 10.312 1.00 90.44 100 TYR A N 1
ATOM 805 C CA . TYR A 1 100 ? -0.234 -6.988 8.946 1.00 90.44 100 TYR A CA 1
ATOM 806 C C . TYR A 1 100 ? 0.419 -5.816 8.205 1.00 90.44 100 TYR A C 1
ATOM 808 O O . TYR A 1 100 ? 0.864 -5.971 7.069 1.00 90.44 100 TYR A O 1
ATOM 816 N N . PHE A 1 101 ? 0.533 -4.656 8.863 1.00 90.00 101 PHE A N 1
ATOM 817 C CA . PHE A 1 101 ? 1.227 -3.498 8.302 1.00 90.00 101 PHE A CA 1
ATOM 818 C C . PHE A 1 101 ? 2.694 -3.811 7.977 1.00 90.00 101 PHE A C 1
ATOM 820 O O . PHE A 1 101 ? 3.152 -3.455 6.897 1.00 90.00 101 PHE A O 1
ATOM 827 N N . PHE A 1 102 ? 3.417 -4.514 8.856 1.00 91.75 102 PHE A N 1
ATOM 828 C CA . PHE A 1 102 ? 4.794 -4.935 8.580 1.00 91.75 102 PHE A CA 1
ATOM 829 C C . PHE A 1 102 ? 4.883 -5.902 7.394 1.00 91.75 102 PHE A C 1
ATOM 831 O O . PHE A 1 102 ? 5.752 -5.725 6.547 1.00 91.75 102 PHE A O 1
ATOM 838 N N . CYS A 1 103 ? 3.977 -6.877 7.276 1.00 91.56 103 CYS A N 1
ATOM 839 C CA . CYS A 1 103 ? 3.937 -7.775 6.117 1.00 91.56 103 CYS A CA 1
ATOM 840 C C . CYS A 1 103 ? 3.690 -7.010 4.809 1.00 91.56 103 CYS A C 1
ATOM 842 O O . CYS A 1 103 ? 4.377 -7.247 3.817 1.00 91.56 103 CYS A O 1
ATOM 844 N N . GLN A 1 104 ? 2.747 -6.065 4.815 1.00 89.50 104 GLN A N 1
ATOM 845 C CA . GLN A 1 104 ? 2.480 -5.198 3.667 1.00 89.50 104 GLN A CA 1
ATOM 846 C C . GLN A 1 104 ? 3.681 -4.304 3.336 1.00 89.50 104 GLN A C 1
ATOM 848 O O . GLN A 1 104 ? 4.031 -4.162 2.168 1.00 89.50 104 GLN A O 1
ATOM 853 N N . LEU A 1 105 ? 4.354 -3.745 4.344 1.00 90.19 105 LEU A N 1
ATOM 854 C CA . LEU A 1 105 ? 5.558 -2.943 4.145 1.00 90.19 105 LEU A CA 1
ATOM 855 C C . LEU A 1 105 ? 6.685 -3.774 3.519 1.00 90.19 105 LEU A C 1
ATOM 857 O O . LEU A 1 105 ? 7.268 -3.349 2.529 1.00 90.19 105 LEU A O 1
ATOM 861 N N . LEU A 1 106 ? 6.952 -4.976 4.037 1.00 90.94 106 LEU A N 1
ATOM 862 C CA . LEU A 1 106 ? 7.953 -5.884 3.469 1.00 90.94 106 LEU A CA 1
ATOM 863 C C . LEU A 1 106 ? 7.626 -6.249 2.020 1.00 90.94 106 LEU A C 1
ATOM 865 O O . LEU A 1 106 ? 8.518 -6.257 1.175 1.00 90.94 106 LEU A O 1
ATOM 869 N N . PHE A 1 107 ? 6.352 -6.489 1.709 1.00 89.94 107 PHE A N 1
ATOM 870 C CA . PHE A 1 107 ? 5.899 -6.720 0.340 1.00 89.94 107 PHE A CA 1
ATOM 871 C C . PHE A 1 107 ? 6.188 -5.518 -0.576 1.00 89.94 107 PHE A C 1
ATOM 873 O O . PHE A 1 107 ? 6.733 -5.701 -1.663 1.00 89.94 107 PHE A O 1
ATOM 880 N N . HIS A 1 108 ? 5.915 -4.287 -0.130 1.00 86.94 108 HIS A N 1
ATOM 881 C CA . HIS A 1 108 ? 6.214 -3.073 -0.903 1.00 86.94 108 HIS A CA 1
ATOM 882 C C . HIS A 1 108 ? 7.718 -2.779 -1.014 1.00 86.94 108 HIS A C 1
ATOM 884 O O . HIS A 1 108 ? 8.140 -2.211 -2.013 1.00 86.94 108 HIS A O 1
ATOM 890 N N . LEU A 1 109 ? 8.535 -3.191 -0.041 1.00 88.25 109 LEU A N 1
ATOM 891 C CA . LEU A 1 109 ? 9.996 -3.042 -0.081 1.00 88.25 109 LEU A CA 1
ATOM 892 C C . LEU A 1 109 ? 10.695 -4.088 -0.962 1.00 88.25 109 LEU A C 1
ATOM 894 O O . LEU A 1 109 ? 11.844 -3.887 -1.344 1.00 88.25 109 LEU A O 1
ATOM 898 N N . THR A 1 110 ? 10.038 -5.210 -1.268 1.00 86.94 110 THR A N 1
ATOM 899 C CA . THR A 1 110 ? 10.667 -6.344 -1.968 1.00 86.94 110 THR A CA 1
ATOM 900 C C . THR A 1 110 ? 10.023 -6.637 -3.315 1.00 86.94 110 THR A C 1
ATOM 902 O O . THR A 1 110 ? 10.706 -6.634 -4.335 1.00 86.94 110 THR A O 1
ATOM 905 N N . VAL A 1 111 ? 8.708 -6.840 -3.358 1.00 86.81 111 VAL A N 1
ATOM 906 C CA . VAL A 1 111 ? 7.999 -7.270 -4.569 1.00 86.81 111 VAL A CA 1
ATOM 907 C C . VAL A 1 111 ? 7.816 -6.112 -5.544 1.00 86.81 111 VAL A C 1
ATOM 909 O O . VAL A 1 111 ? 8.116 -6.268 -6.727 1.00 86.81 111 VAL A O 1
ATOM 912 N N . MET A 1 112 ? 7.383 -4.940 -5.068 1.00 83.38 112 MET A N 1
ATOM 913 C CA . MET A 1 112 ? 7.170 -3.773 -5.941 1.00 83.38 112 MET A CA 1
ATOM 914 C C . MET A 1 112 ? 8.446 -3.328 -6.672 1.00 83.38 112 MET A C 1
ATOM 916 O O . MET A 1 112 ? 8.372 -3.105 -7.879 1.00 83.38 112 MET A O 1
ATOM 920 N N . PRO A 1 113 ? 9.630 -3.274 -6.032 1.00 84.12 113 PRO A N 1
ATOM 921 C CA . PRO A 1 113 ? 10.863 -2.876 -6.704 1.00 84.12 113 PRO A CA 1
ATOM 922 C C . PRO A 1 113 ? 11.361 -3.911 -7.706 1.00 84.12 113 PRO A C 1
ATOM 924 O O . PRO A 1 113 ? 11.843 -3.535 -8.772 1.00 84.12 113 PRO A O 1
ATOM 927 N N . VAL A 1 114 ? 11.214 -5.209 -7.405 1.00 85.38 114 VAL A N 1
ATOM 928 C CA . VAL A 1 114 ? 11.521 -6.282 -8.366 1.00 85.38 114 VAL A CA 1
ATOM 929 C C . VAL A 1 114 ? 10.639 -6.134 -9.601 1.00 85.38 114 VAL A C 1
ATOM 931 O O . VAL A 1 114 ? 11.145 -6.123 -10.721 1.00 85.38 114 VAL A O 1
ATOM 934 N N . VAL A 1 115 ? 9.332 -5.955 -9.403 1.00 83.44 115 VAL A N 1
ATOM 935 C CA . VAL A 1 115 ? 8.369 -5.801 -10.497 1.00 83.44 11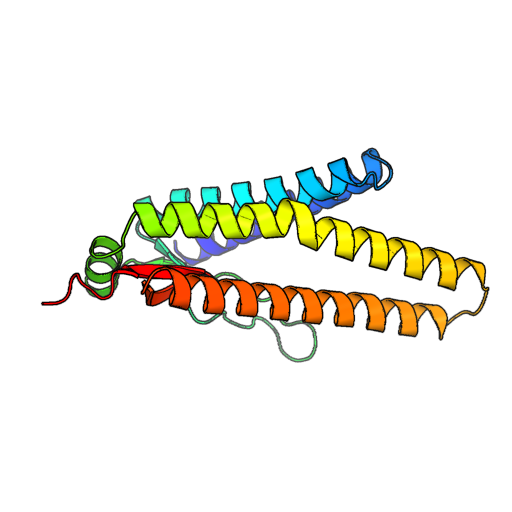5 VAL A CA 1
ATOM 936 C C . VAL A 1 115 ? 8.630 -4.533 -11.310 1.00 83.44 115 VAL A C 1
ATOM 938 O O . VAL A 1 115 ? 8.673 -4.599 -12.537 1.00 83.44 115 VAL A O 1
ATOM 941 N N . ALA A 1 116 ? 8.868 -3.397 -10.655 1.00 79.31 116 ALA A N 1
ATOM 942 C CA . ALA A 1 116 ? 9.184 -2.140 -11.326 1.00 79.31 116 ALA A CA 1
ATOM 943 C C . ALA A 1 116 ? 10.481 -2.240 -12.145 1.00 79.31 116 ALA A C 1
ATOM 945 O O . ALA A 1 116 ? 10.524 -1.795 -13.290 1.00 79.31 116 ALA A O 1
ATOM 946 N N . ARG A 1 117 ? 11.523 -2.880 -11.598 1.00 80.94 117 ARG A N 1
ATOM 947 C CA . ARG A 1 117 ? 12.800 -3.082 -12.296 1.00 80.94 117 ARG A CA 1
ATOM 948 C C . ARG A 1 117 ? 12.657 -4.018 -13.495 1.00 80.94 117 ARG A C 1
ATOM 950 O O . ARG A 1 117 ? 13.223 -3.728 -14.547 1.00 80.94 117 ARG A O 1
ATOM 957 N N . LEU A 1 118 ? 11.892 -5.103 -13.361 1.00 80.62 118 LEU A N 1
ATOM 958 C CA . LEU A 1 118 ? 11.563 -5.989 -14.482 1.00 80.62 118 LEU A CA 1
ATOM 959 C C . LEU A 1 118 ? 10.799 -5.232 -15.572 1.00 80.62 118 LEU A C 1
ATOM 961 O O . LEU A 1 118 ? 11.181 -5.302 -16.737 1.00 80.62 118 LEU A O 1
ATOM 965 N N . GLY A 1 119 ? 9.784 -4.450 -15.194 1.00 78.19 119 GLY A N 1
ATOM 966 C CA . GLY A 1 119 ? 9.031 -3.608 -16.124 1.00 78.19 119 GLY A CA 1
ATOM 967 C C . GLY A 1 119 ? 9.932 -2.629 -16.878 1.00 78.19 119 GLY A C 1
ATOM 968 O O . GLY A 1 119 ? 9.902 -2.591 -18.105 1.00 78.19 119 GLY A O 1
ATOM 969 N N . PHE A 1 120 ? 10.797 -1.903 -16.167 1.00 76.69 120 PHE A N 1
ATOM 970 C CA . PHE A 1 120 ? 11.729 -0.951 -16.777 1.00 76.69 120 PHE A CA 1
ATOM 971 C C . PHE A 1 120 ? 12.743 -1.629 -17.710 1.00 76.69 120 PHE A C 1
ATOM 973 O O . PHE A 1 120 ? 12.991 -1.150 -18.815 1.00 76.69 120 PHE A O 1
ATOM 980 N N . SER A 1 121 ? 13.296 -2.776 -17.299 1.00 78.00 121 SER A N 1
ATOM 981 C CA . SER A 1 121 ? 14.227 -3.554 -18.122 1.00 78.00 121 SER A CA 1
ATOM 982 C C . SER A 1 121 ? 13.579 -4.034 -19.421 1.00 78.00 121 SER A C 1
ATOM 984 O O . SER A 1 121 ? 14.223 -4.009 -20.467 1.00 78.00 121 SER A O 1
ATOM 986 N N . LEU A 1 122 ? 12.317 -4.468 -19.363 1.00 75.62 122 LEU A N 1
ATOM 987 C CA . LEU A 1 122 ? 11.575 -4.913 -20.540 1.00 75.62 122 LEU A CA 1
ATOM 988 C C . LEU A 1 122 ? 11.265 -3.748 -21.480 1.00 75.62 122 LEU A C 1
ATOM 990 O O . LEU A 1 122 ? 11.475 -3.882 -22.681 1.00 75.62 122 LEU A O 1
ATOM 994 N N . ILE A 1 123 ? 10.836 -2.600 -20.944 1.00 74.12 123 ILE A N 1
ATOM 995 C CA . ILE A 1 123 ? 10.589 -1.387 -21.739 1.00 74.12 123 ILE A CA 1
ATOM 996 C C . ILE A 1 123 ? 11.858 -0.984 -22.491 1.00 74.12 123 ILE A C 1
ATOM 998 O O . ILE A 1 123 ? 11.808 -0.798 -23.701 1.00 74.12 123 ILE A O 1
ATOM 1002 N N . ARG A 1 124 ? 13.006 -0.930 -21.803 1.00 75.31 124 ARG A N 1
ATOM 1003 C CA . ARG A 1 124 ? 14.288 -0.587 -22.431 1.00 75.31 124 ARG A CA 1
ATOM 1004 C C . ARG A 1 124 ? 14.690 -1.588 -23.517 1.00 75.31 124 ARG A C 1
ATOM 1006 O O . ARG A 1 124 ? 15.179 -1.177 -24.559 1.00 75.31 124 ARG A O 1
ATOM 1013 N N . HIS A 1 125 ? 14.475 -2.886 -23.293 1.00 73.12 125 HIS A N 1
ATOM 1014 C CA . HIS A 1 125 ? 14.783 -3.913 -24.294 1.00 73.12 125 HIS A CA 1
ATOM 1015 C C . HIS A 1 125 ? 13.894 -3.816 -25.543 1.00 73.12 125 HIS A C 1
ATOM 1017 O O . HIS A 1 125 ? 14.326 -4.152 -26.642 1.00 73.12 125 HIS A O 1
ATOM 1023 N N . ILE A 1 126 ? 12.644 -3.383 -25.374 1.00 70.44 126 ILE A N 1
ATOM 1024 C CA . ILE A 1 126 ? 11.690 -3.194 -26.469 1.00 70.44 126 ILE A CA 1
ATOM 1025 C C . ILE A 1 126 ? 11.997 -1.906 -27.249 1.00 70.44 126 ILE A C 1
ATOM 1027 O O . ILE A 1 126 ? 11.910 -1.912 -28.475 1.00 70.44 126 ILE A O 1
ATOM 1031 N N . ASP A 1 127 ? 12.367 -0.828 -26.556 1.00 69.31 127 ASP A N 1
ATOM 1032 C CA . ASP A 1 127 ? 12.703 0.473 -27.152 1.00 69.31 127 ASP A CA 1
ATOM 1033 C C . ASP A 1 127 ? 13.951 0.390 -28.053 1.00 69.31 127 ASP A C 1
ATOM 1035 O O . ASP A 1 127 ? 13.942 0.864 -29.188 1.00 69.31 127 ASP A O 1
ATOM 1039 N N . ASP A 1 128 ? 14.973 -0.350 -27.608 1.00 67.19 128 ASP A N 1
ATOM 1040 C CA . ASP A 1 128 ? 16.215 -0.607 -28.359 1.00 67.19 128 ASP A CA 1
ATOM 1041 C C . ASP A 1 128 ? 15.978 -1.372 -29.682 1.00 67.19 128 ASP A C 1
ATOM 1043 O O . ASP A 1 128 ? 16.814 -1.359 -30.582 1.00 67.19 128 ASP A O 1
ATOM 1047 N N . ARG A 1 129 ? 14.812 -2.024 -29.843 1.00 65.75 129 ARG A N 1
ATOM 1048 C CA . ARG A 1 129 ? 14.436 -2.776 -31.057 1.00 65.75 129 ARG A CA 1
ATOM 1049 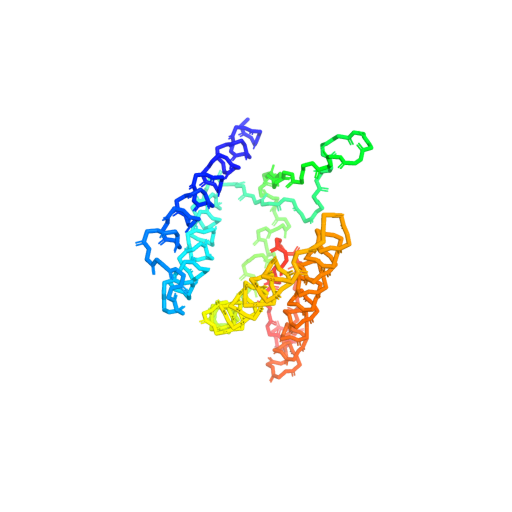C C . ARG A 1 129 ? 13.683 -1.965 -32.124 1.00 65.75 129 ARG A C 1
ATOM 1051 O O . ARG A 1 129 ? 13.220 -2.559 -33.093 1.00 65.75 129 ARG A O 1
ATOM 1058 N N . GLN A 1 130 ? 13.575 -0.642 -31.987 1.00 60.53 130 GLN A N 1
ATOM 1059 C CA . GLN A 1 130 ? 13.181 0.291 -33.057 1.00 60.53 130 GLN A CA 1
ATOM 1060 C C . GLN A 1 130 ? 11.910 -0.113 -33.850 1.00 60.53 130 GLN A C 1
ATOM 1062 O O . GLN A 1 130 ? 11.960 -0.387 -35.046 1.00 60.53 130 GLN A O 1
ATOM 1067 N N . SER A 1 131 ? 10.729 -0.106 -33.213 1.00 55.38 131 SER A N 1
ATOM 1068 C CA . SER A 1 131 ? 9.461 0.035 -33.959 1.00 55.38 131 SER A CA 1
ATOM 1069 C C . SER A 1 131 ? 8.440 0.893 -33.207 1.00 55.38 131 SER A C 1
ATOM 1071 O O . SER A 1 131 ? 7.990 0.578 -32.103 1.00 55.38 131 SER A O 1
ATOM 1073 N N . SER A 1 132 ? 8.087 2.017 -33.822 1.00 68.25 132 SER A N 1
ATOM 1074 C CA . SER A 1 132 ? 7.103 2.981 -33.346 1.00 68.25 132 SER A CA 1
ATOM 1075 C C . SER A 1 132 ? 5.695 2.378 -33.411 1.00 68.25 132 SER A C 1
ATOM 1077 O O . SER A 1 132 ? 5.234 1.952 -34.466 1.00 68.25 132 SER A O 1
ATOM 1079 N N . THR A 1 133 ? 5.028 2.349 -32.253 1.00 61.94 133 THR A N 1
ATOM 1080 C CA . THR A 1 133 ? 3.658 1.862 -31.969 1.00 61.94 133 THR A CA 1
ATOM 1081 C C . THR A 1 133 ? 3.547 0.460 -31.339 1.00 61.94 133 THR A C 1
ATOM 1083 O O . THR A 1 133 ? 3.035 0.400 -30.217 1.00 61.94 133 THR A O 1
ATOM 1086 N N . PRO A 1 134 ? 4.044 -0.658 -31.914 1.00 65.62 134 PRO A N 1
ATOM 1087 C CA . PRO A 1 134 ? 3.973 -1.972 -31.257 1.00 65.62 134 PRO A CA 1
ATOM 1088 C C . PRO A 1 134 ? 4.729 -2.001 -29.923 1.00 65.62 134 PRO A C 1
ATOM 1090 O O . PRO A 1 134 ? 4.228 -2.540 -28.939 1.00 65.62 134 PRO A O 1
ATOM 1093 N N . ALA A 1 135 ? 5.893 -1.346 -29.865 1.00 65.69 135 ALA A N 1
ATOM 1094 C CA . ALA A 1 135 ? 6.707 -1.218 -28.659 1.00 65.69 135 ALA A CA 1
ATOM 1095 C C . ALA A 1 135 ? 5.955 -0.549 -27.497 1.00 65.69 135 ALA A C 1
ATOM 1097 O O . ALA A 1 135 ? 5.976 -1.029 -26.364 1.00 65.69 135 ALA A O 1
ATOM 1098 N N . ILE A 1 136 ? 5.237 0.536 -27.799 1.00 67.00 136 ILE A N 1
ATOM 1099 C CA . ILE A 1 136 ? 4.456 1.298 -26.820 1.00 67.00 136 ILE A CA 1
ATOM 1100 C C . ILE A 1 136 ? 3.288 0.450 -26.307 1.00 67.00 136 ILE A C 1
ATOM 1102 O O . ILE A 1 136 ? 3.055 0.394 -25.102 1.00 67.00 136 ILE A O 1
ATOM 1106 N N . ILE A 1 137 ? 2.584 -0.256 -27.199 1.00 70.56 137 ILE A N 1
ATOM 1107 C CA . ILE A 1 137 ? 1.462 -1.131 -26.828 1.00 70.56 137 ILE A CA 1
ATOM 1108 C C . ILE A 1 137 ? 1.941 -2.275 -25.925 1.00 70.56 137 ILE A C 1
ATOM 1110 O O . ILE A 1 137 ? 1.338 -2.518 -24.880 1.00 70.56 137 ILE A O 1
ATOM 1114 N N . VAL A 1 138 ? 3.048 -2.941 -26.272 1.00 69.75 138 VAL A N 1
ATOM 1115 C CA . VAL A 1 138 ? 3.634 -4.004 -25.439 1.00 69.75 138 VAL A CA 1
ATOM 1116 C C . VAL A 1 138 ? 4.105 -3.445 -24.093 1.00 69.75 138 VAL A C 1
ATOM 1118 O O . VAL A 1 138 ? 3.850 -4.061 -23.059 1.00 69.75 138 VAL A O 1
ATOM 1121 N N . GLY A 1 139 ? 4.709 -2.253 -24.072 1.00 67.38 139 GLY A N 1
ATOM 1122 C CA . GLY A 1 139 ? 5.079 -1.556 -22.839 1.00 67.38 139 GLY A CA 1
ATOM 1123 C C . GLY A 1 139 ? 3.878 -1.271 -21.930 1.00 67.38 139 GLY A C 1
ATOM 1124 O O . GLY A 1 139 ? 3.929 -1.561 -20.735 1.00 67.38 139 GLY A O 1
ATOM 1125 N N . ILE A 1 140 ? 2.765 -0.781 -22.488 1.00 71.56 140 ILE A N 1
ATOM 1126 C CA . ILE A 1 140 ? 1.516 -0.545 -21.746 1.00 71.56 140 ILE A CA 1
ATOM 1127 C C . ILE A 1 140 ? 0.957 -1.861 -21.194 1.00 71.56 140 ILE A C 1
ATOM 1129 O O . ILE A 1 140 ? 0.627 -1.925 -20.010 1.00 71.56 140 ILE A O 1
ATOM 1133 N N . ILE A 1 141 ? 0.885 -2.919 -22.011 1.00 75.44 141 ILE A N 1
ATOM 1134 C CA . ILE A 1 141 ? 0.400 -4.242 -21.584 1.00 75.44 141 ILE A CA 1
ATOM 1135 C C . ILE A 1 141 ? 1.267 -4.798 -20.453 1.00 75.44 141 ILE A C 1
ATOM 1137 O O . ILE A 1 141 ? 0.730 -5.347 -19.494 1.00 75.44 141 ILE A O 1
ATOM 1141 N N . LEU A 1 142 ? 2.588 -4.631 -20.522 1.00 72.56 142 LEU A N 1
ATOM 1142 C CA . LEU A 1 142 ? 3.503 -5.086 -19.478 1.00 72.56 142 LEU A CA 1
ATOM 1143 C C . LEU A 1 142 ? 3.325 -4.301 -18.180 1.00 72.56 142 LEU A C 1
ATOM 1145 O O . LEU A 1 142 ? 3.233 -4.914 -17.123 1.00 72.56 142 LEU A O 1
ATOM 1149 N N . ILE A 1 143 ? 3.216 -2.972 -18.239 1.00 71.31 143 ILE A N 1
ATOM 1150 C CA . ILE A 1 143 ? 2.963 -2.145 -17.049 1.00 71.31 143 ILE A CA 1
ATOM 1151 C C . ILE A 1 143 ? 1.622 -2.526 -16.408 1.00 71.31 143 ILE A C 1
ATOM 1153 O O . ILE A 1 143 ? 1.561 -2.749 -15.198 1.00 71.31 143 ILE A O 1
ATOM 1157 N N . PHE A 1 144 ? 0.556 -2.653 -17.205 1.00 72.06 144 PHE A N 1
ATOM 1158 C CA . PHE A 1 144 ? -0.762 -3.056 -16.708 1.00 72.06 144 PHE A CA 1
ATOM 1159 C C . PHE A 1 144 ? -0.764 -4.490 -16.175 1.00 72.06 144 PHE A C 1
ATOM 1161 O O . PHE A 1 144 ? -1.300 -4.734 -15.100 1.00 72.06 144 PHE A O 1
ATOM 1168 N N . GLY A 1 145 ? -0.148 -5.434 -16.884 1.00 76.75 145 GLY A N 1
ATOM 1169 C CA . GLY A 1 145 ? -0.063 -6.837 -16.482 1.00 76.75 145 GLY A CA 1
ATOM 1170 C C . GLY A 1 145 ? 0.734 -7.021 -15.192 1.00 76.75 145 GLY A C 1
ATOM 1171 O O . GLY A 1 145 ? 0.289 -7.725 -14.288 1.00 76.75 145 GLY A O 1
ATOM 1172 N N . LEU A 1 146 ? 1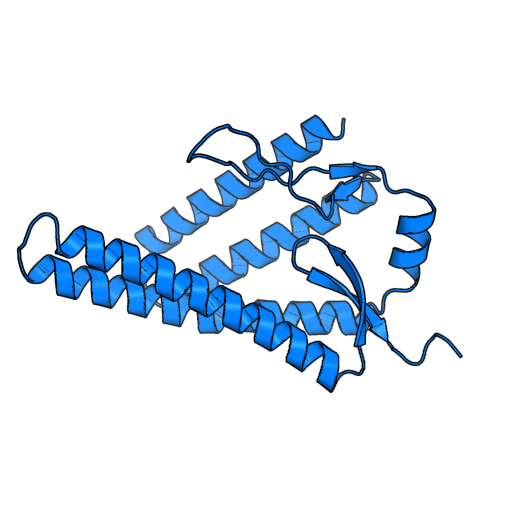.866 -6.327 -15.060 1.00 78.06 146 LEU A N 1
ATOM 1173 C CA . LEU A 1 146 ? 2.657 -6.300 -13.831 1.00 78.06 146 LEU A CA 1
ATOM 1174 C C . LEU A 1 146 ? 1.889 -5.636 -12.681 1.00 78.06 146 LEU A C 1
ATOM 1176 O O . LEU A 1 146 ? 1.913 -6.154 -11.567 1.00 78.06 146 LEU A O 1
ATOM 1180 N N . GLY A 1 147 ? 1.161 -4.548 -12.948 1.00 75.00 147 GLY A N 1
ATOM 1181 C CA . GLY A 1 147 ? 0.297 -3.888 -11.965 1.00 75.00 147 GLY A CA 1
ATOM 1182 C C . GLY A 1 147 ? -0.871 -4.763 -11.490 1.00 75.00 147 GLY A C 1
ATOM 1183 O O . GLY A 1 147 ? -1.156 -4.838 -10.297 1.00 75.00 147 GLY A O 1
ATOM 1184 N N . LEU A 1 148 ? -1.528 -5.483 -12.402 1.00 77.69 148 LEU A N 1
ATOM 1185 C CA . LEU A 1 148 ? -2.574 -6.452 -12.058 1.00 77.69 148 LEU A CA 1
ATOM 1186 C C . LEU A 1 148 ? -1.994 -7.639 -11.280 1.00 77.69 148 LEU A C 1
ATOM 1188 O O . LEU A 1 148 ? -2.584 -8.086 -10.296 1.00 77.69 148 LEU A O 1
ATOM 1192 N N . GLY A 1 149 ? -0.816 -8.123 -11.681 1.00 80.62 149 GLY A N 1
ATOM 1193 C CA . GLY A 1 149 ? -0.102 -9.195 -10.994 1.00 80.62 149 GLY A CA 1
ATOM 1194 C C . GLY A 1 149 ? 0.272 -8.820 -9.561 1.00 80.62 149 GLY A C 1
ATOM 1195 O O . GLY A 1 149 ? 0.038 -9.602 -8.639 1.00 80.62 149 GLY A O 1
ATOM 1196 N N . THR A 1 150 ? 0.789 -7.611 -9.333 1.00 80.62 150 THR A N 1
ATOM 1197 C CA . THR A 1 150 ? 1.109 -7.139 -7.978 1.00 80.62 150 THR A CA 1
ATOM 1198 C C . THR A 1 150 ? -0.134 -6.937 -7.123 1.00 80.62 150 THR A C 1
ATOM 1200 O O . THR A 1 150 ? -0.106 -7.301 -5.947 1.00 80.62 150 THR A O 1
ATOM 1203 N N . HIS A 1 151 ? -1.238 -6.450 -7.699 1.00 79.19 151 HIS A N 1
ATOM 1204 C CA . HIS A 1 151 ? -2.527 -6.385 -7.006 1.00 79.19 151 HIS A CA 1
ATOM 1205 C C . HIS A 1 151 ? -3.005 -7.781 -6.584 1.00 79.19 151 HIS A C 1
ATOM 1207 O O . HIS A 1 151 ? -3.359 -8.003 -5.426 1.00 79.19 151 HIS A O 1
ATOM 1213 N N . TYR A 1 152 ? -2.951 -8.760 -7.490 1.00 83.81 152 TYR A N 1
ATOM 1214 C CA . TYR A 1 152 ? -3.322 -10.141 -7.184 1.00 83.81 152 TYR A CA 1
ATOM 1215 C C . TYR A 1 152 ? -2.437 -10.758 -6.087 1.00 83.81 152 TYR A C 1
ATOM 1217 O O . TYR A 1 152 ? -2.928 -11.458 -5.194 1.00 83.81 152 TYR A O 1
ATOM 1225 N N . LEU A 1 153 ? -1.129 -10.485 -6.117 1.00 85.44 153 LEU A N 1
ATOM 1226 C CA . LEU A 1 153 ? -0.196 -10.924 -5.079 1.00 85.44 153 LEU A CA 1
ATOM 1227 C C . LEU A 1 153 ? -0.497 -10.270 -3.724 1.00 85.44 153 LEU A C 1
ATOM 1229 O O . LEU A 1 153 ? -0.446 -10.961 -2.705 1.00 85.44 153 LEU A O 1
ATOM 1233 N N . ALA A 1 154 ? -0.865 -8.988 -3.699 1.00 84.88 154 ALA A N 1
ATOM 1234 C CA . ALA A 1 154 ? -1.268 -8.288 -2.480 1.00 84.88 154 ALA A CA 1
ATOM 1235 C C . ALA A 1 154 ? -2.557 -8.877 -1.872 1.00 84.88 154 ALA A C 1
ATOM 1237 O O . ALA A 1 154 ? -2.635 -9.099 -0.657 1.00 84.88 154 ALA A O 1
ATOM 1238 N N . ASP A 1 155 ? -3.540 -9.224 -2.706 1.00 83.81 155 ASP A N 1
ATOM 1239 C CA . ASP A 1 155 ? -4.758 -9.917 -2.266 1.00 83.81 155 ASP A CA 1
ATOM 1240 C C . ASP A 1 155 ? -4.448 -11.324 -1.739 1.00 83.81 155 ASP A C 1
ATOM 1242 O O . ASP A 1 155 ? -4.982 -11.766 -0.717 1.00 83.81 155 ASP A O 1
ATOM 1246 N N . SER A 1 156 ? -3.547 -12.043 -2.411 1.00 87.06 156 SER A N 1
ATOM 1247 C CA . SER A 1 156 ? -3.073 -13.359 -1.976 1.00 87.06 156 SER A CA 1
ATOM 1248 C C . SER A 1 156 ? -2.371 -13.293 -0.616 1.00 87.06 156 SER A C 1
ATOM 1250 O O . SER A 1 156 ? -2.687 -14.089 0.272 1.00 87.06 156 SER A O 1
ATOM 1252 N N . LEU A 1 157 ? -1.484 -12.311 -0.418 1.00 88.69 157 LEU A N 1
ATOM 1253 C CA . LEU A 1 157 ? -0.824 -12.046 0.860 1.00 88.69 157 LEU A CA 1
ATOM 1254 C C . LEU A 1 157 ? -1.857 -11.807 1.963 1.00 88.69 157 LEU A C 1
ATOM 1256 O O . LEU A 1 157 ? -1.779 -12.428 3.021 1.00 88.69 157 LEU A O 1
ATOM 1260 N N . THR A 1 158 ? -2.859 -10.971 1.689 1.00 86.38 158 THR A N 1
ATOM 1261 C CA . THR A 1 158 ? -3.940 -10.669 2.634 1.00 86.38 158 THR A CA 1
ATOM 1262 C C . THR A 1 158 ? -4.702 -11.930 3.029 1.00 86.38 158 THR A C 1
ATOM 1264 O O . THR A 1 158 ? -4.851 -12.214 4.216 1.00 86.38 158 THR A O 1
ATOM 1267 N N . ARG A 1 159 ? -5.128 -12.747 2.059 1.00 86.62 159 ARG A N 1
ATOM 1268 C CA . ARG A 1 159 ? -5.845 -14.006 2.332 1.00 86.62 159 ARG A CA 1
ATOM 1269 C C . ARG A 1 159 ? -5.011 -14.988 3.154 1.00 86.62 159 ARG A C 1
ATOM 1271 O O . ARG A 1 159 ? -5.525 -15.587 4.098 1.00 86.62 159 ARG A O 1
ATOM 1278 N N . ARG A 1 160 ? -3.726 -15.145 2.821 1.00 88.06 160 ARG A N 1
ATOM 1279 C CA . ARG A 1 160 ? -2.806 -16.027 3.556 1.00 88.06 160 ARG A CA 1
ATOM 1280 C C . ARG A 1 160 ? -2.577 -15.540 4.981 1.00 88.06 160 ARG A C 1
ATOM 1282 O O . ARG A 1 160 ? -2.636 -16.349 5.900 1.00 88.06 160 ARG A O 1
ATOM 1289 N N . PHE A 1 161 ? -2.386 -14.236 5.163 1.00 89.31 161 PHE A N 1
ATOM 1290 C CA . PHE A 1 161 ? -2.238 -13.623 6.479 1.00 89.31 161 PHE A CA 1
ATOM 1291 C C . PHE A 1 161 ? -3.471 -13.872 7.352 1.00 89.31 161 PHE A C 1
ATOM 1293 O O . PHE A 1 161 ? -3.345 -14.309 8.495 1.00 89.31 161 PHE A O 1
ATOM 1300 N N . LEU A 1 162 ? -4.667 -13.646 6.795 1.00 87.88 162 LEU A N 1
ATOM 1301 C CA . LEU A 1 162 ? -5.924 -13.862 7.508 1.00 87.88 162 LEU A CA 1
ATOM 1302 C C . LEU A 1 162 ? -6.086 -15.315 7.963 1.00 87.88 162 LEU A C 1
ATOM 1304 O O . LEU A 1 162 ? -6.463 -15.560 9.106 1.00 87.88 162 LEU A O 1
ATOM 1308 N N . LYS A 1 163 ? -5.759 -16.268 7.080 1.00 88.44 163 LYS A N 1
ATOM 1309 C CA . LYS A 1 163 ? -5.817 -17.703 7.374 1.00 88.44 163 LYS A CA 1
ATOM 1310 C C . LYS A 1 163 ? -4.790 -18.123 8.427 1.00 88.44 163 LYS A C 1
ATOM 1312 O O . LYS A 1 163 ? -5.114 -18.927 9.285 1.00 88.44 163 LYS A O 1
ATOM 1317 N N . HIS A 1 164 ? -3.564 -17.608 8.355 1.00 89.81 164 HIS A N 1
ATOM 1318 C CA . HIS A 1 164 ? -2.483 -18.020 9.254 1.00 89.81 164 HIS A CA 1
ATOM 1319 C C . HIS A 1 164 ? -2.668 -17.515 10.692 1.00 89.81 164 HIS A C 1
ATOM 1321 O O . HIS A 1 164 ? -2.259 -18.184 11.633 1.00 89.81 164 HIS A O 1
ATOM 1327 N N . HIS A 1 165 ? -3.285 -16.345 10.865 1.00 85.44 165 HIS A N 1
ATOM 1328 C CA . HIS A 1 165 ? -3.475 -15.726 12.179 1.00 85.44 165 HIS A CA 1
ATOM 1329 C C . HIS A 1 165 ? -4.903 -15.850 12.729 1.00 85.44 165 HIS A C 1
ATOM 1331 O O . HIS A 1 165 ? -5.236 -15.129 13.669 1.00 85.44 165 HIS A O 1
ATOM 1337 N N . ASP A 1 166 ? -5.753 -16.691 12.122 1.00 84.62 166 ASP A N 1
ATOM 1338 C CA . ASP A 1 166 ? -7.187 -16.806 12.441 1.00 84.62 166 ASP A CA 1
ATOM 1339 C C . ASP A 1 166 ? -7.872 -15.443 12.616 1.00 84.62 166 ASP A C 1
ATOM 1341 O O . ASP A 1 166 ? -8.671 -15.185 13.522 1.00 84.62 166 ASP A O 1
ATOM 1345 N N . ALA A 1 167 ? -7.520 -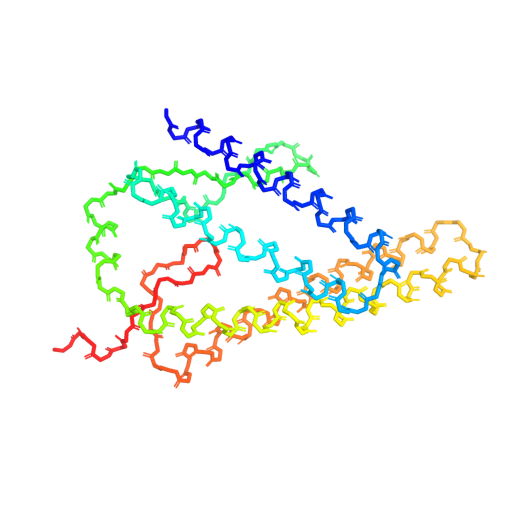14.531 11.718 1.00 83.31 167 ALA A N 1
ATOM 1346 C CA . ALA A 1 167 ? -7.960 -13.156 11.756 1.00 83.31 167 ALA A CA 1
ATOM 1347 C C . ALA A 1 167 ? -9.264 -12.990 10.980 1.00 83.31 167 ALA A C 1
ATOM 1349 O O . ALA A 1 167 ? -9.432 -13.533 9.884 1.00 83.31 167 ALA A O 1
ATOM 1350 N N . LYS A 1 168 ? -10.169 -12.168 11.509 1.00 81.12 168 LYS A N 1
ATOM 1351 C CA . LYS A 1 168 ? -11.393 -11.763 10.816 1.00 81.12 168 LYS A CA 1
ATOM 1352 C C . LYS A 1 168 ? -11.314 -10.278 10.441 1.00 81.12 168 LYS A C 1
ATOM 1354 O O . LYS A 1 168 ? -11.030 -9.451 11.313 1.00 81.12 168 LYS A O 1
ATOM 1359 N N . PRO A 1 169 ? -11.573 -9.909 9.173 1.00 78.06 169 PRO A N 1
ATOM 1360 C CA . PRO A 1 169 ? -11.759 -8.514 8.809 1.00 78.06 169 PRO A CA 1
ATOM 1361 C C . PRO A 1 169 ? -13.121 -8.035 9.336 1.00 78.06 169 PRO A C 1
ATOM 1363 O O . PRO A 1 169 ? -14.160 -8.538 8.917 1.00 78.06 169 PRO A O 1
ATOM 1366 N N . LEU A 1 170 ? -13.122 -7.075 10.263 1.00 71.06 170 LEU A N 1
ATOM 1367 C CA . LEU A 1 170 ? -14.342 -6.416 10.756 1.00 71.06 170 LEU A CA 1
ATOM 1368 C C . LEU A 1 170 ? -14.903 -5.434 9.725 1.00 71.06 170 LEU A C 1
ATOM 1370 O O . LEU A 1 170 ? -16.108 -5.293 9.561 1.00 71.06 170 LEU A O 1
ATOM 1374 N N . LEU A 1 171 ? -14.001 -4.743 9.033 1.00 69.69 171 LEU A N 1
ATOM 1375 C CA . LEU A 1 171 ? -14.312 -3.774 7.994 1.00 69.69 171 LEU A CA 1
ATOM 1376 C C . LEU A 1 171 ? -13.106 -3.687 7.062 1.00 69.69 171 LEU A C 1
ATOM 1378 O O . LEU A 1 171 ? -11.972 -3.620 7.537 1.00 69.69 171 LEU A O 1
ATOM 1382 N N . VAL A 1 172 ? -13.319 -3.640 5.750 1.00 59.53 172 VAL A N 1
ATOM 1383 C CA . VAL A 1 172 ? -12.241 -3.320 4.807 1.00 59.53 172 VAL A CA 1
ATOM 1384 C C . VAL A 1 172 ? -12.185 -1.805 4.647 1.00 59.53 172 VAL A C 1
ATOM 1386 O O . VAL A 1 172 ? -13.114 -1.171 4.154 1.00 59.53 172 VAL A O 1
ATOM 1389 N N . LYS A 1 173 ? -11.089 -1.207 5.107 1.00 55.47 173 LYS A N 1
ATOM 1390 C CA . LYS A 1 173 ? -10.840 0.230 5.095 1.00 55.47 173 LYS A CA 1
ATOM 1391 C C . LYS A 1 173 ? -9.641 0.506 4.189 1.00 55.47 173 LYS A C 1
ATOM 1393 O O . LYS A 1 173 ? -8.526 0.169 4.556 1.00 55.47 173 LYS A O 1
ATOM 1398 N N . LYS A 1 174 ? -9.834 1.177 3.045 1.00 54.75 174 LYS A N 1
ATOM 1399 C CA . LYS A 1 174 ? -8.727 1.567 2.133 1.00 54.75 174 LYS A CA 1
ATOM 1400 C C . LYS A 1 174 ? -7.873 0.377 1.678 1.00 54.75 174 LYS A C 1
ATOM 1402 O O . LYS A 1 174 ? -6.662 0.397 1.858 1.00 54.75 174 LYS A O 1
ATOM 1407 N N . GLU A 1 175 ? -8.502 -0.690 1.188 1.00 56.66 175 GLU A N 1
ATOM 1408 C CA . GLU A 1 175 ? -7.772 -1.915 0.796 1.00 56.66 175 GLU A CA 1
ATOM 1409 C C . GLU A 1 175 ? -7.048 -2.603 1.978 1.00 56.66 175 GLU A C 1
ATOM 1411 O O . GLU A 1 175 ? -6.350 -3.593 1.791 1.00 56.66 175 GLU A O 1
ATOM 1416 N N . GLN A 1 176 ? -7.235 -2.125 3.219 1.00 59.75 176 GLN A N 1
ATOM 1417 C CA . GLN A 1 176 ? -6.688 -2.730 4.427 1.00 59.75 176 GLN A CA 1
ATOM 1418 C C . GLN A 1 176 ? -7.797 -3.135 5.399 1.00 59.75 176 GLN A C 1
ATOM 1420 O O . GLN A 1 176 ? -8.638 -2.322 5.789 1.00 59.75 176 GLN A O 1
ATOM 1425 N N . PRO A 1 177 ? -7.818 -4.390 5.849 1.00 72.38 177 PRO A N 1
ATOM 1426 C CA . PRO A 1 177 ? -8.790 -4.822 6.834 1.00 72.38 177 PRO A CA 1
ATOM 1427 C C . PRO A 1 177 ? -8.501 -4.209 8.215 1.00 72.38 177 PRO A C 1
ATOM 1429 O O . PRO A 1 177 ? -7.353 -4.117 8.657 1.00 72.38 177 PRO A O 1
ATOM 1432 N N . ILE A 1 178 ? -9.560 -3.806 8.920 1.00 80.00 178 ILE A N 1
ATOM 1433 C CA . ILE A 1 178 ? -9.550 -3.679 10.379 1.00 80.00 178 ILE A CA 1
ATOM 1434 C C . ILE A 1 178 ? -9.641 -5.099 10.918 1.00 80.00 178 ILE A C 1
ATOM 1436 O O . ILE A 1 178 ? -10.641 -5.784 10.703 1.00 80.00 178 ILE A O 1
ATOM 1440 N N . LEU A 1 179 ? -8.578 -5.545 11.575 1.00 83.06 179 LEU A N 1
ATOM 1441 C CA . LEU A 1 179 ? -8.428 -6.937 11.967 1.00 83.06 179 LEU A CA 1
ATOM 1442 C C . LEU A 1 179 ? -8.820 -7.158 13.424 1.00 83.06 179 LEU A C 1
ATOM 1444 O O . LEU A 1 179 ? -8.395 -6.415 14.313 1.00 83.06 179 LEU A O 1
ATOM 1448 N N . THR A 1 180 ? -9.566 -8.229 13.666 1.00 84.19 180 THR A N 1
ATOM 1449 C CA . THR A 1 180 ? -9.781 -8.792 15.001 1.00 84.19 180 THR A CA 1
ATOM 1450 C C . THR A 1 180 ? -9.396 -10.268 15.025 1.00 84.19 180 THR A C 1
ATOM 1452 O O . THR A 1 180 ? -9.328 -10.916 13.977 1.00 84.19 180 THR A O 1
ATOM 1455 N N . ASN A 1 181 ? -9.131 -10.792 16.218 1.00 81.12 181 ASN A N 1
ATOM 1456 C CA . ASN A 1 181 ? -8.934 -12.224 16.415 1.00 81.12 181 ASN A CA 1
ATOM 1457 C C . ASN A 1 181 ? -10.303 -12.916 16.355 1.00 81.12 181 ASN A C 1
ATOM 1459 O O . ASN A 1 181 ? -11.273 -12.385 16.896 1.00 81.12 181 ASN A O 1
ATOM 1463 N N . LYS A 1 182 ? -10.395 -14.107 15.753 1.00 72.19 182 LYS A N 1
ATOM 1464 C CA . LYS A 1 182 ? -11.637 -14.900 15.792 1.00 72.19 182 LYS A CA 1
ATOM 1465 C C . LYS A 1 182 ? -12.088 -15.268 17.211 1.00 72.19 182 LYS A C 1
ATOM 1467 O O . LYS A 1 182 ? -13.282 -15.400 17.424 1.00 72.19 182 LYS A O 1
ATOM 1472 N N . THR A 1 183 ? -11.157 -15.397 18.155 1.00 60.34 183 THR A N 1
ATOM 1473 C CA . THR A 1 183 ? -11.388 -15.895 19.523 1.00 60.34 183 THR A CA 1
ATOM 1474 C C . THR A 1 183 ? -11.901 -14.859 20.529 1.00 60.34 183 THR A C 1
ATOM 1476 O O . THR A 1 183 ? -12.093 -15.200 21.685 1.00 60.34 183 THR A O 1
ATOM 1479 N N . ASN A 1 184 ? -12.126 -13.600 20.135 1.00 51.59 184 ASN A N 1
ATOM 1480 C CA . ASN A 1 184 ? -12.601 -12.549 21.054 1.00 51.59 184 ASN A CA 1
ATOM 1481 C C . ASN A 1 184 ? -14.139 -12.407 21.104 1.00 51.59 184 ASN A C 1
ATOM 1483 O O . ASN A 1 184 ? -14.629 -11.397 21.603 1.00 51.59 184 ASN A O 1
ATOM 1487 N N . ASN A 1 185 ? -14.883 -13.366 20.547 1.00 44.50 185 ASN A N 1
ATOM 1488 C CA . ASN A 1 185 ? -16.345 -13.324 20.434 1.00 44.50 185 ASN A CA 1
ATOM 1489 C C . ASN A 1 185 ? -17.056 -14.490 21.149 1.00 44.50 185 ASN A C 1
ATOM 1491 O O . ASN A 1 185 ? -18.218 -14.738 20.831 1.00 44.50 185 ASN A O 1
ATOM 1495 N N . ASP A 1 186 ? -16.386 -15.149 22.097 1.00 38.97 186 ASP A N 1
ATOM 1496 C CA . ASP A 1 186 ? -17.009 -16.111 23.017 1.00 38.97 186 ASP A CA 1
ATOM 1497 C C . ASP A 1 186 ? -17.055 -15.526 24.436 1.00 38.97 186 ASP A C 1
ATOM 1499 O O . ASP A 1 186 ? -15.991 -15.061 24.916 1.00 38.97 186 ASP A O 1
#

Secondary structure (DSSP, 8-state):
-HHHHHHHHHHHHHHHHHHHHHHHHHTTT-HHHHHHHHHHHHHHHHHHHHHHGGGTEEE-SSPEEESSSS--EEE--EEEPPHHHHHHHHTS-HHHHHHHHHHHHHHHHHHHHHHHHHHHHHHHHHHTT--TTHHHHHHHHHHHHHHHHHHHHHHHHHHHHHHHTTEEEEEEETTEEEEEEGGGG-

Foldseek 3Di:
DQVVLLVVLVVVLVVLVVVLVVQCVVVVNPLQSQLVSLLVSLVVNVVSQVVCVVVQKAWDPDFDQDDDPDDGDGTGGIDGDDPVNVVLLVQFDPVLLVVLSVLVSVCSNPVVSVLVVVLVVQLVVLVVVDDPPVSVVVSVCSVVVSVVVSVVVLVVSVVVSCVVQVWDFSDCGPVRGRIHHPPPPD

Radius of gyration: 19.02 Å; chains: 1; bounding box: 40×38×57 Å

pLDDT: mean 76.87, std 12.53, range [34.22, 91.75]

Sequence (186 aa):
MATIISLLFAGLNLINGILAIMLIIALETKFWAIALDFGLYFIIRESLYKFIHPMGYHPKPNKIILGSFGRAITLPTFIKNSPDYLSLYQQRSKKLQRHYFFCQLLFHLTVMPVVARLGFSLIRHIDDRQSSTPAIIVGIILIFGLGLGTHYLADSLTRRFLKHHDAKPLLVKKEQPILTNKTNND